Protein AF-T1GYT8-F1 (afdb_monomer_lite)

pLDDT: mean 81.11, std 12.57, range [43.56, 95.81]

Radius of gyration: 29.82 Å; chains: 1; bounding box: 68×30×93 Å

Foldseek 3Di:
DVVVVVVVVVVVVVVVLVVVLVVLQPDPVPPDDPDPVVLVVSLVVLVVSLVVLVVVLVVLVVVLVVLVVVLVVLVVVLVQLVVCVVPLAWRAQPVVVVVDDPPDDRVNRIGNDPVVSCCCNPVNRPVVNVVSVVVSVVSVVSSVVSVVSSVSSVVSSVVSVVVVVVVVVVVVVVVVVVVVVVVVVVD

Structure (mmCIF, N/CA/C/O backbone):
data_AF-T1GYT8-F1
#
_entry.id   AF-T1GYT8-F1
#
loop_
_atom_site.group_PDB
_atom_site.id
_atom_site.type_symbol
_atom_site.label_atom_id
_atom_site.label_alt_id
_atom_site.label_comp_id
_atom_site.label_asym_id
_atom_site.label_entity_id
_atom_site.label_seq_id
_atom_site.pdbx_PDB_ins_code
_atom_site.Cartn_x
_atom_site.Cartn_y
_atom_site.Cartn_z
_atom_site.occupancy
_atom_site.B_iso_or_equiv
_atom_site.auth_seq_id
_atom_site.auth_comp_id
_atom_site.auth_asym_id
_atom_site.auth_atom_id
_atom_site.pdbx_PDB_model_num
ATOM 1 N N . MET A 1 1 ? 5.306 -13.003 17.239 1.00 69.44 1 MET A N 1
ATOM 2 C CA . MET A 1 1 ? 6.272 -13.687 16.346 1.00 69.44 1 MET A CA 1
ATOM 3 C C . MET A 1 1 ? 5.922 -13.492 14.871 1.00 69.44 1 MET A C 1
ATOM 5 O O . MET A 1 1 ? 6.718 -12.889 14.169 1.00 69.44 1 MET A O 1
ATOM 9 N N . ILE A 1 2 ? 4.735 -13.911 14.406 1.00 79.62 2 ILE A N 1
ATOM 10 C CA . ILE A 1 2 ? 4.343 -13.827 12.980 1.00 79.62 2 ILE A CA 1
ATOM 11 C C . ILE A 1 2 ? 4.350 -12.382 12.449 1.00 79.62 2 ILE A C 1
ATOM 13 O O . ILE A 1 2 ? 5.015 -12.107 11.458 1.00 79.62 2 ILE A O 1
ATOM 17 N N . PHE A 1 3 ? 3.713 -11.438 13.150 1.00 74.81 3 PHE A N 1
ATOM 18 C CA . PHE A 1 3 ? 3.702 -10.021 12.751 1.00 74.81 3 PHE A CA 1
ATOM 19 C C . PHE A 1 3 ? 5.099 -9.395 12.661 1.00 74.81 3 PHE A C 1
ATOM 21 O O . PHE A 1 3 ? 5.388 -8.658 11.724 1.00 74.81 3 PHE A O 1
ATOM 28 N N . VAL A 1 4 ? 5.988 -9.734 13.598 1.00 81.81 4 VAL A N 1
ATOM 29 C CA . VAL A 1 4 ? 7.379 -9.254 13.599 1.00 81.81 4 VAL A CA 1
ATOM 30 C C . VAL A 1 4 ? 8.148 -9.830 12.408 1.00 81.81 4 VAL A C 1
ATOM 32 O O . VAL A 1 4 ? 8.888 -9.105 11.752 1.00 81.81 4 VAL A O 1
ATOM 35 N N . GLY A 1 5 ? 7.931 -11.108 12.080 1.00 84.50 5 GLY A N 1
ATOM 36 C CA . GLY A 1 5 ? 8.523 -11.738 10.899 1.00 84.50 5 GLY A CA 1
ATOM 37 C C . GLY A 1 5 ? 8.048 -11.104 9.589 1.00 84.50 5 GLY A C 1
ATOM 38 O O . GLY A 1 5 ? 8.857 -10.830 8.703 1.00 84.50 5 GLY A O 1
ATOM 39 N N . ILE A 1 6 ? 6.754 -10.797 9.480 1.00 82.31 6 ILE A N 1
ATOM 40 C CA . ILE A 1 6 ? 6.190 -10.105 8.312 1.00 82.31 6 ILE A CA 1
ATOM 41 C C . ILE A 1 6 ? 6.770 -8.688 8.203 1.00 82.31 6 ILE A C 1
ATOM 43 O O . ILE A 1 6 ? 7.238 -8.297 7.139 1.00 82.31 6 ILE A O 1
ATOM 47 N N . ALA A 1 7 ? 6.829 -7.933 9.301 1.00 77.81 7 ALA A N 1
ATOM 48 C CA . ALA A 1 7 ? 7.405 -6.589 9.293 1.00 77.81 7 ALA A CA 1
ATOM 49 C C . ALA A 1 7 ? 8.895 -6.594 8.897 1.00 77.81 7 ALA A C 1
ATOM 51 O O . ALA A 1 7 ? 9.317 -5.793 8.063 1.00 77.81 7 ALA A O 1
ATOM 52 N N . ALA A 1 8 ? 9.683 -7.529 9.436 1.00 82.75 8 ALA A N 1
ATOM 53 C CA . ALA A 1 8 ? 11.103 -7.660 9.115 1.00 82.75 8 ALA A CA 1
ATOM 54 C C . ALA A 1 8 ? 11.335 -8.034 7.642 1.00 82.75 8 ALA A C 1
ATOM 56 O O . ALA A 1 8 ? 12.197 -7.454 6.983 1.00 82.75 8 ALA A O 1
ATOM 57 N N . THR A 1 9 ? 10.544 -8.967 7.104 1.00 81.94 9 THR A N 1
ATOM 58 C CA . THR A 1 9 ? 10.635 -9.366 5.689 1.00 81.94 9 THR A CA 1
ATOM 59 C C . THR A 1 9 ? 10.206 -8.244 4.747 1.00 81.94 9 THR A C 1
ATOM 61 O O . THR A 1 9 ? 10.889 -7.999 3.755 1.00 81.94 9 THR A O 1
ATOM 64 N N . MET A 1 10 ? 9.145 -7.501 5.077 1.00 79.31 10 MET A N 1
ATOM 65 C CA . MET A 1 10 ? 8.723 -6.319 4.316 1.00 79.31 10 MET A CA 1
ATOM 66 C C . MET A 1 10 ? 9.789 -5.216 4.332 1.00 79.31 10 MET A C 1
ATOM 68 O O . MET A 1 10 ? 10.088 -4.640 3.286 1.00 79.31 10 MET A O 1
ATOM 72 N N . GLY A 1 11 ? 10.416 -4.963 5.485 1.00 78.69 11 GLY A N 1
ATOM 73 C CA . GLY A 1 11 ? 11.525 -4.014 5.600 1.00 78.69 11 GLY A CA 1
ATOM 74 C C . GLY A 1 11 ? 12.747 -4.428 4.775 1.00 78.69 11 GLY A C 1
ATOM 75 O O . GLY A 1 11 ? 13.312 -3.610 4.050 1.00 78.69 11 GLY A O 1
ATOM 76 N N . ALA A 1 12 ? 13.122 -5.710 4.815 1.00 81.44 12 ALA A N 1
ATOM 77 C CA . ALA A 1 12 ? 14.218 -6.242 4.009 1.00 81.44 12 ALA A CA 1
ATOM 78 C C . ALA A 1 12 ? 13.929 -6.137 2.502 1.00 81.44 12 ALA A C 1
ATOM 80 O O . ALA A 1 12 ? 14.797 -5.714 1.739 1.00 81.44 12 ALA A O 1
ATOM 81 N N . LEU A 1 13 ? 12.704 -6.456 2.072 1.00 78.94 13 LEU A N 1
ATOM 82 C CA . LEU A 1 13 ? 12.277 -6.297 0.680 1.00 78.94 13 LEU A CA 1
ATOM 83 C C . LEU A 1 13 ? 12.317 -4.831 0.239 1.00 78.94 13 LEU A C 1
ATOM 85 O O . LEU A 1 13 ? 12.825 -4.547 -0.842 1.00 78.94 13 LEU A O 1
ATOM 89 N N . ALA A 1 14 ? 11.861 -3.896 1.076 1.00 77.94 14 ALA A N 1
ATOM 90 C CA . ALA A 1 14 ? 11.931 -2.468 0.777 1.00 77.94 14 ALA A CA 1
ATOM 91 C C . ALA A 1 14 ? 13.382 -1.988 0.598 1.00 77.94 14 ALA A C 1
ATOM 93 O O . ALA A 1 14 ? 13.682 -1.301 -0.378 1.00 77.94 14 ALA A O 1
ATOM 94 N N . LEU A 1 15 ? 14.299 -2.398 1.484 1.00 78.75 15 LEU A N 1
ATOM 95 C CA . LEU A 1 15 ? 15.725 -2.066 1.374 1.00 78.75 15 LEU A CA 1
ATOM 96 C C . LEU A 1 15 ? 16.373 -2.677 0.128 1.00 78.75 15 LEU A C 1
ATOM 98 O O . LEU A 1 15 ? 17.160 -2.008 -0.536 1.00 78.75 15 LEU A O 1
ATOM 102 N N . LEU A 1 16 ? 16.027 -3.920 -0.216 1.00 78.19 16 LEU A N 1
ATOM 103 C CA . LEU A 1 16 ? 16.514 -4.577 -1.430 1.00 78.19 16 LEU A CA 1
ATOM 104 C C . LEU A 1 16 ? 16.027 -3.855 -2.688 1.00 78.19 16 LEU A C 1
ATOM 106 O O . LEU A 1 16 ? 16.831 -3.555 -3.567 1.00 78.19 16 LEU A O 1
ATOM 110 N N . ILE A 1 17 ? 14.736 -3.525 -2.763 1.00 74.62 17 ILE A N 1
ATOM 111 C CA . ILE A 1 17 ? 14.151 -2.787 -3.891 1.00 74.62 17 ILE A CA 1
ATOM 112 C C . ILE A 1 17 ? 14.816 -1.409 -4.029 1.00 74.62 17 ILE A C 1
ATOM 114 O O . ILE A 1 17 ? 15.192 -1.000 -5.129 1.00 74.62 17 ILE A O 1
ATOM 118 N N . LEU A 1 18 ? 15.034 -0.719 -2.910 1.00 71.81 18 LEU A N 1
ATOM 119 C CA . LEU A 1 18 ? 15.682 0.589 -2.867 1.00 71.81 18 LEU A CA 1
ATOM 120 C C . LEU A 1 18 ? 17.158 0.516 -3.294 1.00 71.81 18 LEU A C 1
ATOM 122 O O . LEU A 1 18 ? 17.598 1.310 -4.126 1.00 71.81 18 LEU A O 1
ATOM 126 N N . PHE A 1 19 ? 17.905 -0.482 -2.815 1.00 75.00 19 PHE A N 1
ATOM 127 C CA . PHE A 1 19 ? 19.290 -0.732 -3.223 1.00 75.00 19 PHE A CA 1
ATOM 128 C C . PHE A 1 19 ? 19.397 -1.024 -4.723 1.00 75.00 19 PHE A C 1
ATOM 130 O O . PHE A 1 19 ? 20.214 -0.431 -5.428 1.00 75.00 19 PHE A O 1
ATOM 137 N N . VAL A 1 20 ? 18.523 -1.886 -5.240 1.00 71.25 20 VAL A N 1
ATOM 138 C CA . VAL A 1 20 ? 18.480 -2.216 -6.667 1.00 71.25 20 VAL A CA 1
ATOM 139 C C . VAL A 1 20 ? 18.040 -1.007 -7.507 1.00 71.25 20 VAL A C 1
ATOM 141 O O . VAL A 1 20 ? 18.559 -0.802 -8.603 1.00 71.25 20 VAL A O 1
ATOM 144 N N . GLY A 1 21 ? 17.167 -0.149 -6.973 1.00 67.94 21 GLY A N 1
ATOM 145 C CA . GLY A 1 21 ? 16.803 1.143 -7.558 1.00 67.94 21 GLY A CA 1
ATOM 146 C C . GLY A 1 21 ? 17.988 2.080 -7.774 1.00 67.94 21 GLY A C 1
ATOM 147 O O . GLY A 1 21 ? 18.161 2.634 -8.863 1.00 67.94 21 GLY A O 1
ATOM 148 N N . PHE A 1 22 ? 18.843 2.219 -6.759 1.00 67.81 22 PHE A N 1
ATOM 149 C CA . PHE A 1 22 ? 20.073 3.002 -6.874 1.00 67.81 22 PHE A CA 1
ATOM 150 C C . PHE A 1 22 ? 21.024 2.422 -7.921 1.00 67.81 22 PHE A C 1
ATOM 152 O O . PHE A 1 22 ? 21.556 3.165 -8.746 1.00 67.81 22 PHE A O 1
ATOM 159 N N . LEU A 1 23 ? 21.188 1.096 -7.944 1.00 64.75 23 LEU A N 1
ATOM 160 C CA . LEU A 1 23 ? 22.036 0.423 -8.931 1.00 64.75 23 LEU A CA 1
ATOM 161 C C . LEU A 1 23 ? 21.509 0.564 -10.369 1.00 64.75 23 LEU A C 1
ATOM 163 O O . LEU A 1 23 ? 22.304 0.620 -11.309 1.00 64.75 23 LEU A O 1
ATOM 167 N N . ALA A 1 24 ? 20.189 0.655 -10.551 1.00 61.34 24 ALA A N 1
ATOM 168 C CA . ALA A 1 24 ? 19.561 0.839 -11.857 1.00 61.34 24 ALA A CA 1
ATOM 169 C C . ALA A 1 24 ? 19.759 2.254 -12.445 1.00 61.34 24 ALA A C 1
ATOM 171 O O . ALA A 1 24 ? 19.735 2.400 -13.665 1.00 61.34 24 ALA A O 1
ATOM 172 N N . THR A 1 25 ? 20.021 3.280 -11.621 1.00 61.59 25 THR A N 1
ATOM 173 C CA . THR A 1 25 ? 20.020 4.709 -12.023 1.00 61.59 25 THR A CA 1
ATOM 174 C C . THR A 1 25 ? 21.394 5.227 -12.513 1.00 61.59 25 THR A C 1
ATOM 176 O O . THR A 1 25 ? 21.737 6.397 -12.406 1.00 61.59 25 THR A O 1
ATOM 179 N N . GLY A 1 26 ? 22.210 4.366 -13.127 1.00 53.06 26 GLY A N 1
ATOM 180 C CA . GLY A 1 26 ? 23.149 4.823 -14.168 1.00 53.06 26 GLY A CA 1
ATOM 181 C C . GLY A 1 26 ? 24.597 5.181 -13.789 1.00 53.06 26 GLY A C 1
ATOM 182 O O . GLY A 1 26 ? 25.401 5.344 -14.699 1.00 53.06 26 GLY A O 1
ATOM 183 N N . SER A 1 27 ? 25.007 5.218 -12.516 1.00 46.88 27 SER A N 1
ATOM 184 C CA . SER A 1 27 ? 26.406 5.571 -12.159 1.00 46.88 27 SER A CA 1
ATOM 185 C C . SER A 1 27 ? 27.354 4.362 -11.993 1.00 46.88 27 SER A C 1
ATOM 187 O O . SER A 1 27 ? 28.543 4.443 -12.302 1.00 46.88 27 SER A O 1
ATOM 189 N N . THR A 1 28 ? 26.854 3.186 -11.593 1.00 46.81 28 THR A N 1
ATOM 190 C CA . THR A 1 28 ? 27.713 2.013 -11.291 1.00 46.81 28 THR A CA 1
ATOM 191 C C . THR A 1 28 ? 27.900 1.049 -12.472 1.00 46.81 28 THR A C 1
ATOM 193 O O . THR A 1 28 ? 28.696 0.112 -12.401 1.00 46.81 28 THR A O 1
ATOM 196 N N . ARG A 1 29 ? 27.221 1.286 -13.603 1.00 47.31 29 ARG A N 1
ATOM 197 C CA . ARG A 1 29 ? 27.352 0.468 -14.825 1.00 47.31 29 ARG A CA 1
ATOM 198 C C . ARG A 1 29 ? 28.748 0.532 -15.455 1.00 47.31 29 ARG A C 1
ATOM 200 O O . ARG A 1 29 ? 29.128 -0.415 -16.135 1.00 47.31 29 ARG A O 1
ATOM 207 N N . TYR A 1 30 ? 29.515 1.599 -15.219 1.00 48.44 30 TYR A N 1
ATOM 208 C CA . TYR A 1 30 ? 30.773 1.828 -15.937 1.00 48.44 30 TYR A CA 1
ATOM 209 C C . TYR A 1 30 ? 31.974 1.042 -15.382 1.00 48.44 30 TYR A C 1
ATOM 211 O O . TYR A 1 30 ? 32.936 0.808 -16.106 1.00 48.44 30 TYR A O 1
ATOM 219 N N . LYS A 1 31 ? 31.946 0.615 -14.108 1.00 44.47 31 LYS A N 1
ATOM 220 C CA . LYS A 1 31 ? 33.139 0.047 -13.444 1.00 44.47 31 LYS A CA 1
ATOM 221 C C . LYS A 1 31 ? 33.161 -1.473 -13.252 1.00 44.47 31 LYS A C 1
ATOM 223 O O . LYS A 1 31 ? 34.251 -1.998 -13.069 1.00 44.47 31 LYS A O 1
ATOM 228 N N . VAL A 1 32 ? 32.028 -2.188 -13.279 1.00 48.25 32 VAL A N 1
ATOM 229 C CA . VAL A 1 32 ? 31.992 -3.578 -12.753 1.00 48.25 32 VAL A CA 1
ATOM 230 C C . VAL A 1 32 ? 31.729 -4.679 -13.791 1.00 48.25 32 VAL A C 1
ATOM 232 O O . VAL A 1 32 ? 32.130 -5.810 -13.553 1.00 48.25 32 VAL A O 1
ATOM 235 N N . TYR A 1 33 ? 31.142 -4.414 -14.963 1.00 44.72 33 TYR A N 1
ATOM 236 C CA . TYR A 1 33 ? 30.797 -5.499 -15.900 1.00 44.72 33 TYR A CA 1
ATOM 237 C C . TYR A 1 33 ? 31.264 -5.232 -17.333 1.00 44.72 33 TYR A C 1
ATOM 239 O O . TYR A 1 33 ? 30.538 -4.687 -18.161 1.00 44.72 33 TYR A O 1
ATOM 247 N N . ARG A 1 34 ? 32.491 -5.673 -17.627 1.00 46.28 34 ARG A N 1
ATOM 248 C CA . ARG A 1 34 ? 33.143 -5.587 -18.945 1.00 46.28 34 ARG A CA 1
ATOM 249 C C . ARG A 1 34 ? 32.721 -6.700 -19.921 1.00 46.28 34 ARG A C 1
ATOM 251 O O . ARG A 1 34 ? 33.306 -6.814 -20.991 1.00 46.28 34 ARG A O 1
ATOM 258 N N . GLU A 1 35 ? 31.716 -7.512 -19.583 1.00 46.22 35 GLU A N 1
ATOM 259 C CA . GLU A 1 35 ? 31.273 -8.639 -20.412 1.00 46.22 35 GLU A CA 1
ATOM 260 C C . GLU A 1 35 ? 29.879 -8.433 -21.021 1.00 46.22 35 GLU A C 1
ATOM 262 O O . GLU A 1 35 ? 28.917 -8.032 -20.360 1.00 46.22 35 GLU A O 1
ATOM 267 N N . TRP A 1 36 ? 29.776 -8.764 -22.309 1.00 44.28 36 TRP A N 1
ATOM 268 C CA . TRP A 1 36 ? 28.618 -8.638 -23.205 1.00 44.28 36 TRP A CA 1
ATOM 269 C C . TRP A 1 36 ? 27.297 -9.183 -22.619 1.00 44.28 36 TRP A C 1
ATOM 271 O O . TRP A 1 36 ? 26.232 -8.612 -22.852 1.00 44.28 36 TRP A O 1
ATOM 281 N N . ARG A 1 37 ? 27.373 -10.202 -21.750 1.00 43.56 37 ARG A N 1
ATOM 282 C CA . ARG A 1 37 ? 26.242 -10.833 -21.039 1.00 43.56 37 ARG A CA 1
ATOM 283 C C . ARG A 1 37 ? 25.530 -9.905 -20.038 1.00 43.56 37 ARG A C 1
ATOM 285 O O . ARG A 1 37 ? 24.369 -10.126 -19.703 1.00 43.56 37 ARG A O 1
ATOM 292 N N . SER A 1 38 ? 26.186 -8.834 -19.589 1.00 48.56 38 SER A N 1
ATOM 293 C CA . SER A 1 38 ? 25.643 -7.892 -18.599 1.00 48.56 38 SER A CA 1
ATOM 294 C C . SER A 1 38 ? 24.720 -6.820 -19.193 1.00 48.56 38 SER A C 1
ATOM 296 O O . SER A 1 38 ? 23.840 -6.306 -18.496 1.00 48.56 38 SER A O 1
ATOM 298 N N . ARG A 1 39 ? 24.860 -6.480 -20.484 1.00 51.94 39 ARG A N 1
ATOM 299 C CA . ARG A 1 39 ? 23.986 -5.489 -21.145 1.00 51.94 39 ARG A CA 1
ATOM 300 C C . ARG A 1 39 ? 22.539 -5.993 -21.211 1.00 51.94 39 ARG A C 1
ATOM 302 O O . ARG A 1 39 ? 21.656 -5.340 -20.657 1.00 51.94 39 ARG A O 1
ATOM 309 N N . VAL A 1 40 ? 22.353 -7.233 -21.673 1.00 51.38 40 VAL A N 1
ATOM 310 C CA . VAL A 1 40 ? 21.059 -7.946 -21.712 1.00 51.38 40 VAL A CA 1
ATOM 311 C C . VAL A 1 40 ? 20.453 -8.136 -20.310 1.00 51.38 40 VAL A C 1
ATOM 313 O O . VAL A 1 40 ? 19.245 -7.979 -20.120 1.00 51.38 40 VAL A O 1
ATOM 316 N N . GLY A 1 41 ? 21.291 -8.385 -19.295 1.00 58.97 41 GLY A N 1
ATOM 317 C CA . GLY A 1 41 ? 20.850 -8.560 -17.907 1.00 58.97 41 GLY A CA 1
ATOM 318 C C . GLY A 1 41 ? 20.141 -7.336 -17.319 1.00 58.97 41 GLY A C 1
ATOM 319 O O . GLY A 1 41 ? 19.206 -7.495 -16.542 1.00 58.97 41 GLY A O 1
ATOM 320 N N . GLY A 1 42 ? 20.507 -6.115 -17.720 1.00 65.81 42 GLY A N 1
ATOM 321 C CA . GLY A 1 42 ? 19.885 -4.899 -17.178 1.00 65.81 42 GLY A CA 1
ATOM 322 C C . GLY A 1 42 ? 18.441 -4.681 -17.611 1.00 65.81 42 GLY A C 1
ATOM 323 O O . GLY A 1 42 ? 17.633 -4.253 -16.792 1.00 65.81 42 GLY A O 1
ATOM 324 N N . ARG A 1 43 ? 18.091 -5.003 -18.864 1.00 69.25 43 ARG A N 1
ATOM 325 C CA . ARG A 1 43 ? 16.710 -4.870 -19.365 1.00 69.25 43 ARG A CA 1
ATOM 326 C C . ARG A 1 43 ? 15.798 -5.909 -18.748 1.00 69.25 43 ARG A C 1
ATOM 328 O O . ARG A 1 43 ? 14.719 -5.554 -18.288 1.00 69.25 43 ARG A O 1
ATOM 335 N N . ILE A 1 44 ? 16.258 -7.159 -18.690 1.00 75.00 44 ILE A N 1
ATOM 336 C CA . ILE A 1 44 ? 15.511 -8.249 -18.056 1.00 75.00 44 ILE A CA 1
ATOM 337 C C . ILE A 1 44 ? 15.328 -7.942 -16.569 1.00 75.00 44 ILE A C 1
ATOM 339 O O . ILE A 1 44 ? 14.215 -8.022 -16.067 1.00 75.00 44 ILE A O 1
ATOM 343 N N . THR A 1 45 ? 16.380 -7.487 -15.884 1.00 75.56 45 THR A N 1
ATOM 344 C CA . THR A 1 45 ? 16.295 -7.118 -14.464 1.00 75.56 45 THR A CA 1
ATOM 345 C C . THR A 1 45 ? 15.343 -5.942 -14.245 1.00 75.56 45 THR A C 1
ATOM 347 O O . THR A 1 45 ? 14.463 -6.028 -13.397 1.00 75.56 45 THR A O 1
ATOM 350 N N . CYS A 1 46 ? 15.445 -4.870 -15.037 1.00 77.19 46 CYS A N 1
ATOM 351 C CA . CYS A 1 46 ? 14.557 -3.709 -14.925 1.00 77.19 46 CYS A CA 1
ATOM 352 C C . CYS A 1 46 ? 13.092 -4.063 -15.246 1.00 77.19 46 CYS A C 1
ATOM 354 O O . CYS A 1 46 ? 12.186 -3.650 -14.528 1.00 77.19 46 CYS A O 1
ATOM 356 N N . ALA A 1 47 ? 12.848 -4.891 -16.268 1.00 80.25 47 ALA A N 1
ATOM 357 C CA . ALA A 1 47 ? 11.512 -5.378 -16.612 1.00 80.25 47 ALA A CA 1
ATOM 358 C C . ALA A 1 47 ? 10.912 -6.269 -15.512 1.00 80.25 47 ALA A C 1
ATOM 360 O O . ALA A 1 47 ? 9.752 -6.090 -15.142 1.00 80.25 47 ALA A O 1
ATOM 361 N N . VAL A 1 48 ? 11.704 -7.185 -14.946 1.00 81.69 48 VAL A N 1
ATOM 362 C CA . VAL A 1 48 ? 11.281 -8.043 -13.829 1.00 81.69 48 VAL A CA 1
ATOM 363 C C . VAL A 1 48 ? 10.971 -7.206 -12.588 1.00 81.69 48 VAL A C 1
ATOM 365 O O . VAL A 1 48 ? 9.944 -7.428 -11.955 1.00 81.69 48 VAL A O 1
ATOM 368 N N . LEU A 1 49 ? 11.796 -6.206 -12.266 1.00 81.62 49 LEU A N 1
ATOM 369 C CA . LEU A 1 49 ? 11.552 -5.297 -11.142 1.00 81.62 49 LEU A CA 1
ATOM 370 C C . LEU A 1 49 ? 10.316 -4.427 -11.347 1.00 81.62 49 LEU A C 1
ATOM 372 O O . LEU A 1 49 ? 9.564 -4.229 -10.396 1.00 81.62 49 LEU A O 1
ATOM 376 N N . MET A 1 50 ? 10.074 -3.930 -12.563 1.00 85.00 50 MET A N 1
ATOM 377 C CA . MET A 1 50 ? 8.835 -3.215 -12.874 1.00 85.00 50 MET A CA 1
ATOM 378 C C . MET A 1 50 ? 7.617 -4.115 -12.679 1.00 85.00 50 MET A C 1
ATOM 380 O O . MET A 1 50 ? 6.677 -3.709 -12.003 1.00 85.00 50 MET A O 1
ATOM 384 N N . CYS A 1 51 ? 7.654 -5.348 -13.194 1.00 86.00 51 CYS A N 1
ATOM 385 C CA . CYS A 1 51 ? 6.573 -6.319 -13.009 1.00 86.00 51 CYS A CA 1
ATOM 386 C C . CYS A 1 51 ? 6.336 -6.625 -11.520 1.00 86.00 51 CYS A C 1
ATOM 388 O O . CYS A 1 51 ? 5.214 -6.509 -11.032 1.00 86.00 51 CYS A O 1
ATOM 390 N N . LEU A 1 52 ? 7.400 -6.925 -10.770 1.00 85.25 52 LEU A N 1
ATOM 391 C CA . LEU A 1 52 ? 7.323 -7.217 -9.338 1.00 85.25 52 LEU A CA 1
ATOM 392 C C . LEU A 1 52 ? 6.770 -6.031 -8.537 1.00 85.25 52 LEU A C 1
ATOM 394 O O . LEU A 1 52 ? 5.895 -6.210 -7.694 1.00 85.25 52 LEU A O 1
ATOM 398 N N . THR A 1 53 ? 7.251 -4.818 -8.814 1.00 87.12 53 THR A N 1
ATOM 399 C CA . THR A 1 53 ? 6.787 -3.596 -8.140 1.00 87.12 53 THR A CA 1
ATOM 400 C C . THR A 1 53 ? 5.321 -3.317 -8.458 1.00 87.12 53 THR A C 1
ATOM 402 O O . THR A 1 53 ? 4.571 -2.912 -7.575 1.00 87.12 53 THR A O 1
ATOM 405 N N . TYR A 1 54 ? 4.890 -3.565 -9.696 1.00 88.31 54 TYR A N 1
ATOM 406 C CA . TYR A 1 54 ? 3.499 -3.400 -10.105 1.00 88.31 54 TYR A CA 1
ATOM 407 C C . TYR A 1 54 ? 2.570 -4.384 -9.381 1.00 88.31 54 TYR A C 1
ATOM 409 O O . TYR A 1 54 ? 1.544 -3.977 -8.839 1.00 88.31 54 TYR A O 1
ATOM 417 N N . LEU A 1 55 ? 2.961 -5.661 -9.284 1.00 88.56 55 LEU A N 1
ATOM 418 C CA . LEU A 1 55 ? 2.223 -6.664 -8.508 1.00 88.56 55 LEU A CA 1
ATOM 419 C C . LEU A 1 55 ? 2.154 -6.292 -7.024 1.00 88.56 55 LEU A C 1
ATOM 421 O O . LEU A 1 55 ? 1.090 -6.376 -6.413 1.00 88.56 55 LEU A O 1
ATOM 425 N N . LEU A 1 56 ? 3.270 -5.835 -6.452 1.00 87.19 56 LEU A N 1
ATOM 426 C CA . LEU A 1 56 ? 3.317 -5.382 -5.066 1.00 87.19 56 LEU A CA 1
ATOM 427 C C . LEU A 1 56 ? 2.396 -4.174 -4.848 1.00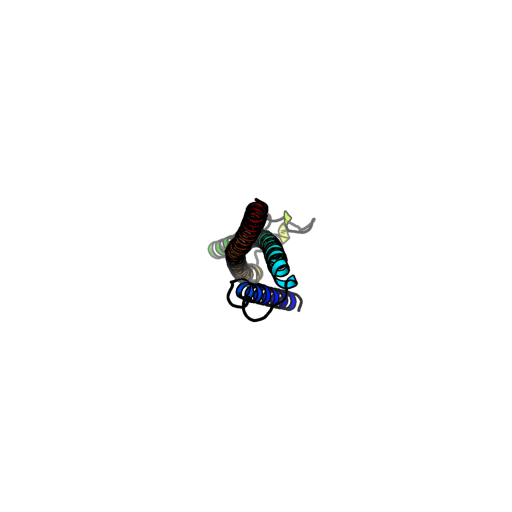 87.19 56 LEU A C 1
ATOM 429 O O . LEU A 1 56 ? 1.648 -4.146 -3.875 1.00 87.19 56 LEU A O 1
ATOM 433 N N . ASN A 1 57 ? 2.393 -3.207 -5.767 1.00 90.44 57 ASN A N 1
ATOM 434 C CA . ASN A 1 57 ? 1.501 -2.051 -5.713 1.00 90.44 57 ASN A CA 1
ATOM 435 C C . ASN A 1 57 ? 0.024 -2.472 -5.739 1.00 90.44 57 ASN A C 1
ATOM 437 O O . ASN A 1 57 ? -0.748 -2.011 -4.902 1.00 90.44 57 ASN A O 1
ATOM 441 N N . PHE A 1 58 ? -0.346 -3.407 -6.619 1.00 91.88 58 PHE A N 1
ATOM 442 C CA . PHE A 1 58 ? -1.702 -3.953 -6.674 1.00 91.88 58 PHE A CA 1
ATOM 443 C C . PHE A 1 58 ? -2.114 -4.624 -5.353 1.00 91.88 58 PHE A C 1
ATOM 445 O O . PHE A 1 58 ? -3.202 -4.364 -4.842 1.00 91.88 58 PHE A O 1
ATOM 452 N N . ILE A 1 59 ? -1.226 -5.422 -4.750 1.00 90.69 59 ILE A N 1
ATOM 453 C CA . ILE A 1 59 ? -1.464 -6.043 -3.437 1.00 90.69 59 ILE A CA 1
ATOM 454 C C . ILE A 1 59 ? -1.699 -4.975 -2.360 1.00 90.69 59 ILE A C 1
ATOM 456 O O . ILE A 1 59 ? -2.654 -5.078 -1.593 1.00 90.69 59 ILE A O 1
ATOM 460 N N . TRP A 1 60 ? -0.874 -3.926 -2.313 1.00 92.44 60 TRP A N 1
ATOM 461 C CA . TRP A 1 60 ? -1.037 -2.846 -1.334 1.00 92.44 60 TRP A CA 1
ATOM 462 C C . TRP A 1 60 ? -2.320 -2.038 -1.536 1.00 92.44 60 TRP A C 1
ATOM 464 O O . TRP A 1 60 ? -2.917 -1.612 -0.551 1.00 92.44 60 TRP A O 1
ATOM 474 N N . ILE A 1 61 ? -2.790 -1.868 -2.774 1.00 94.31 61 ILE A N 1
ATOM 475 C CA . ILE A 1 61 ? -4.094 -1.246 -3.050 1.00 94.31 61 ILE A CA 1
ATOM 476 C C . ILE A 1 61 ? -5.236 -2.095 -2.472 1.00 94.31 61 ILE A C 1
ATOM 478 O O . ILE A 1 61 ? -6.151 -1.547 -1.857 1.00 94.31 61 ILE A O 1
ATOM 482 N N . LEU A 1 62 ? -5.176 -3.425 -2.611 1.00 94.00 62 LEU A N 1
ATOM 483 C CA . LEU A 1 62 ? -6.169 -4.320 -2.005 1.00 94.00 62 LEU A CA 1
ATOM 484 C C . LEU A 1 62 ? -6.142 -4.246 -0.473 1.00 94.00 62 LEU A C 1
ATOM 486 O O . LEU A 1 62 ? -7.199 -4.153 0.153 1.00 94.00 62 LEU A O 1
ATOM 490 N N . ILE A 1 63 ? -4.945 -4.230 0.126 1.00 92.38 63 ILE A N 1
ATOM 491 C CA . ILE A 1 63 ? -4.770 -4.057 1.576 1.00 92.38 63 ILE A CA 1
ATOM 492 C C . ILE A 1 63 ? -5.355 -2.716 2.026 1.00 92.38 63 ILE A C 1
ATOM 494 O O . ILE A 1 63 ? -6.108 -2.685 2.994 1.00 92.38 63 ILE A O 1
ATOM 498 N N . LEU A 1 64 ? -5.071 -1.624 1.311 1.00 94.75 64 LEU A N 1
ATOM 499 C CA . LEU A 1 64 ? -5.626 -0.306 1.613 1.00 94.75 64 LEU A CA 1
ATOM 500 C C . LEU A 1 64 ? -7.156 -0.321 1.563 1.00 94.75 64 LEU A C 1
ATOM 502 O O . LEU A 1 64 ? -7.793 0.206 2.467 1.00 94.75 64 LEU A O 1
ATOM 506 N N . CYS A 1 65 ? -7.752 -0.934 0.538 1.00 95.81 65 CYS A N 1
ATOM 507 C CA . CYS A 1 65 ? -9.205 -1.034 0.419 1.00 95.81 65 CYS A CA 1
ATOM 508 C C . CYS A 1 65 ? -9.815 -1.750 1.634 1.00 95.81 65 CYS A C 1
ATOM 510 O O . CYS A 1 65 ? -10.761 -1.243 2.237 1.00 95.81 65 CYS A O 1
ATOM 512 N N . PHE A 1 66 ? -9.225 -2.874 2.044 1.00 94.62 66 PHE A N 1
ATOM 513 C CA . PHE A 1 66 ? -9.649 -3.600 3.238 1.00 94.62 66 PHE A CA 1
ATOM 514 C C . PHE A 1 66 ? -9.470 -2.773 4.522 1.00 94.62 66 PHE A C 1
ATOM 516 O O . PHE A 1 66 ? -10.392 -2.692 5.334 1.00 94.62 66 PHE A O 1
ATOM 523 N N . LEU A 1 67 ? -8.319 -2.114 4.691 1.00 94.25 67 LEU A N 1
ATOM 524 C CA . LEU A 1 67 ? -8.050 -1.248 5.840 1.00 94.25 67 LEU A CA 1
ATOM 525 C C . LEU A 1 67 ? -9.044 -0.088 5.918 1.00 94.25 67 LEU A C 1
ATOM 527 O O . LEU A 1 67 ? -9.567 0.166 6.995 1.00 94.25 67 LEU A O 1
ATOM 531 N N . CYS A 1 68 ? -9.385 0.550 4.796 1.00 95.38 68 CYS A N 1
ATOM 532 C CA . CYS A 1 68 ? -10.395 1.606 4.753 1.00 95.38 68 CYS A CA 1
ATOM 533 C C . CYS A 1 68 ? -11.763 1.122 5.257 1.00 95.38 68 CYS A C 1
ATOM 535 O O . CYS A 1 68 ? -12.417 1.840 6.012 1.00 95.38 68 CYS A O 1
ATOM 537 N N . VAL A 1 69 ? -12.190 -0.090 4.878 1.00 94.56 69 VAL A N 1
ATOM 538 C CA . VAL A 1 69 ? -13.449 -0.680 5.367 1.00 94.56 69 VAL A CA 1
ATOM 539 C C . VAL A 1 69 ? -13.387 -0.913 6.877 1.00 94.56 69 VAL A C 1
ATOM 541 O O . VAL A 1 69 ? -14.315 -0.542 7.592 1.00 94.56 69 VAL A O 1
ATOM 544 N N . ILE A 1 70 ? -12.286 -1.478 7.379 1.00 92.69 70 ILE A N 1
ATOM 545 C CA . ILE A 1 70 ? -12.095 -1.723 8.815 1.00 92.69 70 ILE A CA 1
ATOM 546 C C . ILE A 1 70 ? -12.078 -0.399 9.591 1.00 92.69 70 ILE A C 1
ATOM 548 O O . ILE A 1 70 ? -12.805 -0.258 10.572 1.00 92.69 70 ILE A O 1
ATOM 552 N N . THR A 1 71 ? -11.297 0.591 9.144 1.00 93.25 71 THR A N 1
ATOM 553 C CA . THR A 1 71 ? -11.243 1.925 9.758 1.00 93.25 71 THR A CA 1
ATOM 554 C C . THR A 1 71 ? -12.632 2.552 9.800 1.00 93.25 71 THR A C 1
ATOM 556 O O . THR A 1 71 ? -13.037 3.039 10.848 1.00 93.25 71 THR A O 1
ATOM 559 N N . PHE A 1 72 ? -13.402 2.469 8.711 1.00 93.06 72 PHE A N 1
ATOM 560 C CA . PHE A 1 72 ? -14.772 2.979 8.676 1.00 93.06 72 PHE A CA 1
ATOM 561 C C . PHE A 1 72 ? -15.669 2.326 9.738 1.00 93.06 72 PHE A C 1
ATOM 563 O O . PHE A 1 72 ? -16.379 3.034 10.450 1.00 93.06 72 PHE A O 1
ATOM 570 N N . VAL A 1 73 ? -15.612 0.998 9.892 1.00 91.25 73 VAL A N 1
ATOM 571 C CA . VAL A 1 73 ? -16.382 0.272 10.918 1.00 91.25 73 VAL A CA 1
ATOM 572 C C . VAL A 1 73 ? -16.000 0.730 12.330 1.00 91.25 73 VAL A C 1
ATOM 574 O O . VAL A 1 73 ? -16.882 1.023 13.137 1.00 91.25 73 VAL A O 1
ATOM 577 N N . TYR A 1 74 ? -14.705 0.865 12.627 1.00 91.25 74 TYR A N 1
ATOM 578 C CA . TYR A 1 74 ? -14.251 1.348 13.936 1.00 91.25 74 TYR A CA 1
ATOM 579 C C . TYR A 1 74 ? -14.634 2.808 14.198 1.00 91.25 74 TYR A C 1
ATOM 581 O O . TYR A 1 74 ? -15.061 3.124 15.305 1.00 91.25 74 TYR A O 1
ATOM 589 N N . THR A 1 75 ? -14.595 3.676 13.186 1.00 91.69 75 THR A N 1
ATOM 590 C CA . THR A 1 75 ? -15.082 5.059 13.304 1.00 91.69 75 THR A CA 1
ATOM 591 C C . THR A 1 75 ? -16.596 5.114 13.543 1.00 91.69 75 THR A C 1
ATOM 593 O O . THR A 1 75 ? -17.081 5.984 14.270 1.00 91.69 75 THR A O 1
ATOM 596 N N . MET A 1 76 ? -17.380 4.177 12.994 1.00 90.69 76 MET A N 1
ATOM 597 C CA . MET A 1 76 ? -18.801 4.056 13.351 1.00 90.69 76 MET A CA 1
ATOM 598 C C . MET A 1 76 ? -18.975 3.682 14.827 1.00 90.69 76 MET A C 1
ATOM 600 O O . MET A 1 76 ? -19.757 4.330 15.526 1.00 90.69 76 MET A O 1
ATOM 604 N N . PHE A 1 77 ? -18.217 2.703 15.331 1.00 89.50 77 PHE A N 1
ATOM 605 C CA . PHE A 1 77 ? -18.256 2.336 16.750 1.00 89.50 77 PHE A CA 1
ATOM 606 C C . PHE A 1 77 ? -17.812 3.479 17.666 1.00 89.50 77 PHE A C 1
ATOM 608 O O . PHE A 1 77 ? -18.438 3.705 18.701 1.00 89.50 77 PHE A O 1
ATOM 615 N N . TRP A 1 78 ? -16.799 4.249 17.269 1.00 90.38 78 TRP A N 1
ATOM 616 C CA . TRP A 1 78 ? -16.346 5.427 18.007 1.00 90.38 78 TRP A CA 1
ATOM 617 C C . TRP A 1 78 ? -17.460 6.468 18.155 1.00 90.38 78 TRP A C 1
ATOM 619 O O . TRP A 1 78 ? -17.751 6.934 19.258 1.00 90.38 78 TRP A O 1
ATOM 629 N N . ASN A 1 79 ? -18.163 6.770 17.059 1.00 89.00 79 ASN A N 1
ATOM 630 C CA . ASN A 1 79 ? -19.297 7.695 17.078 1.00 89.00 79 ASN A CA 1
ATOM 631 C C . ASN A 1 79 ? -20.451 7.198 17.964 1.00 89.00 79 ASN A C 1
ATOM 633 O O . ASN A 1 79 ? -21.100 7.999 18.640 1.00 89.00 79 ASN A O 1
ATOM 637 N N . MET A 1 80 ? -20.697 5.885 18.004 1.00 87.00 80 MET A N 1
ATOM 638 C CA . MET A 1 80 ? -21.681 5.302 18.922 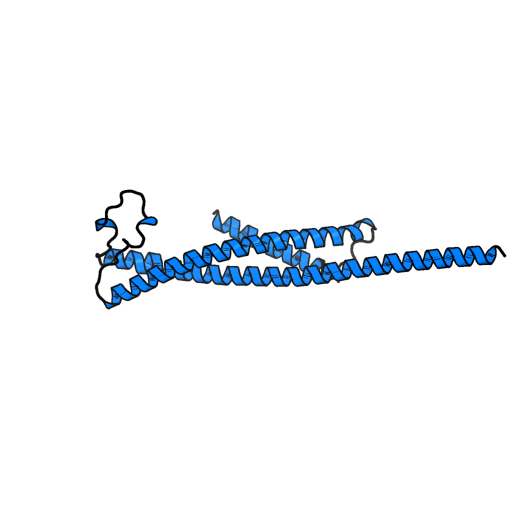1.00 87.00 80 MET A CA 1
ATOM 639 C C . MET A 1 80 ? -21.264 5.470 20.386 1.00 87.00 80 MET A C 1
ATOM 641 O O . MET A 1 80 ? -22.079 5.895 21.205 1.00 87.00 80 MET A O 1
ATOM 645 N N . CYS A 1 81 ? -19.996 5.203 20.702 1.00 88.00 81 CYS A N 1
ATOM 646 C CA . CYS A 1 81 ? -19.429 5.397 22.035 1.00 88.00 81 CYS A CA 1
ATOM 647 C C . CYS A 1 81 ? -19.542 6.855 22.509 1.00 88.00 81 CYS A C 1
ATOM 649 O O . CYS A 1 81 ? -20.009 7.107 23.621 1.00 88.00 81 CYS A O 1
ATOM 651 N N . ALA A 1 82 ? -19.219 7.820 21.641 1.00 86.88 82 ALA A N 1
ATOM 652 C CA . ALA A 1 82 ? -19.350 9.246 21.943 1.00 86.88 82 ALA A CA 1
ATOM 653 C C . ALA A 1 82 ? -20.813 9.676 22.189 1.00 86.88 82 ALA A C 1
ATOM 655 O O . ALA A 1 82 ? -21.092 10.544 23.019 1.00 86.88 82 ALA A O 1
ATOM 656 N N . SER A 1 83 ? -21.769 9.061 21.485 1.00 85.62 83 SER A N 1
ATOM 657 C CA . SER A 1 83 ? -23.200 9.345 21.657 1.00 85.62 83 SER A CA 1
ATOM 658 C C . SER A 1 83 ? -23.748 8.813 22.989 1.00 85.62 83 SER A C 1
ATOM 660 O O . SER A 1 83 ? -24.545 9.481 23.660 1.00 85.62 83 SER A O 1
ATOM 662 N N . VAL A 1 84 ? -23.283 7.636 23.413 1.00 84.56 84 VAL A N 1
ATOM 663 C CA . VAL A 1 84 ? -23.668 6.992 24.678 1.00 84.56 84 VAL A CA 1
ATOM 664 C C . VAL A 1 84 ? -23.156 7.762 25.891 1.00 84.56 84 VAL A C 1
ATOM 666 O O . VAL A 1 84 ? -23.930 8.019 26.816 1.00 84.56 84 VAL A O 1
ATOM 669 N N . GLU A 1 85 ? -21.904 8.223 25.859 1.00 78.25 85 GLU A N 1
ATOM 670 C CA . GLU A 1 85 ? -21.320 9.041 26.932 1.00 78.25 85 GLU A CA 1
ATOM 671 C C . GLU A 1 85 ? -22.126 10.328 27.183 1.00 78.25 85 GLU A C 1
ATOM 673 O O . GLU A 1 85 ? -22.293 10.761 28.323 1.00 78.25 85 GLU A O 1
ATOM 678 N N . LYS A 1 86 ? -22.706 10.910 26.125 1.00 76.50 86 LYS A N 1
ATOM 679 C CA . LYS A 1 86 ? -23.496 12.145 26.207 1.00 76.50 86 LYS A CA 1
ATOM 680 C C . LYS A 1 86 ? -24.939 11.934 26.678 1.00 76.50 86 LYS A C 1
ATOM 682 O O . LYS A 1 86 ? -25.527 12.850 27.250 1.00 76.50 86 LYS A O 1
ATOM 687 N N . SER A 1 87 ? -25.531 10.773 26.402 1.00 76.12 87 SER A N 1
ATOM 688 C CA . SER A 1 87 ? -26.970 10.525 26.591 1.00 76.12 87 SER A CA 1
ATOM 689 C C . SER A 1 87 ? -27.311 9.531 27.710 1.00 76.12 87 SER A C 1
ATOM 691 O O . SER A 1 87 ? -28.491 9.367 28.010 1.00 76.12 87 SER A O 1
ATOM 693 N N . ASN A 1 88 ? -26.316 8.899 28.356 1.00 67.94 88 ASN A N 1
ATOM 694 C CA . ASN A 1 88 ? -26.506 7.810 29.334 1.00 67.94 88 ASN A CA 1
ATOM 695 C C . ASN A 1 88 ? -27.394 6.664 28.798 1.00 67.94 88 ASN A C 1
ATOM 697 O O . ASN A 1 88 ? -28.114 6.014 29.556 1.00 67.94 88 ASN A O 1
ATOM 701 N N . THR A 1 89 ? -27.370 6.435 27.484 1.00 79.31 89 THR A N 1
ATOM 702 C CA . THR A 1 89 ? -28.115 5.355 26.825 1.00 79.31 89 THR A CA 1
ATOM 703 C C . THR A 1 89 ? -27.251 4.099 26.692 1.00 79.31 89 THR A C 1
ATOM 705 O O . THR A 1 89 ? -26.034 4.162 26.820 1.00 79.31 89 THR A O 1
ATOM 708 N N . CYS A 1 90 ? -27.863 2.935 26.470 1.00 83.62 90 CYS A N 1
ATOM 709 C CA . CYS A 1 90 ? -27.115 1.702 26.213 1.00 83.62 90 CYS A CA 1
ATOM 710 C C . CYS A 1 90 ? -26.587 1.655 24.772 1.00 83.62 90 CYS A C 1
ATOM 712 O O . CYS A 1 90 ? -27.218 2.194 23.861 1.00 83.62 90 CYS A O 1
ATOM 714 N N . ILE A 1 91 ? -25.481 0.944 24.546 1.00 84.50 91 ILE A N 1
ATOM 715 C CA . ILE A 1 91 ? -25.003 0.626 23.194 1.00 84.50 91 ILE A CA 1
ATOM 716 C C . ILE A 1 91 ? -25.883 -0.493 22.632 1.00 84.50 91 ILE A C 1
ATOM 718 O O . ILE A 1 91 ? -25.927 -1.583 23.201 1.00 84.50 91 ILE A O 1
ATOM 722 N N . ASP A 1 92 ? -26.560 -0.241 21.511 1.00 84.44 92 ASP A N 1
ATOM 723 C CA . ASP A 1 92 ? -27.341 -1.255 20.796 1.00 84.44 92 ASP A CA 1
ATOM 724 C C . ASP A 1 92 ? -26.588 -1.737 19.541 1.00 84.44 92 ASP A C 1
ATOM 726 O O . ASP A 1 92 ? -26.390 -0.984 18.579 1.00 84.44 92 ASP A O 1
ATOM 730 N N . LEU A 1 93 ? -26.144 -2.998 19.558 1.00 83.12 93 LEU A N 1
ATOM 731 C CA . LEU A 1 93 ? -25.394 -3.638 18.473 1.00 83.12 93 LEU A CA 1
ATOM 732 C C . LEU A 1 93 ? -26.288 -4.458 17.533 1.00 83.12 93 LEU A C 1
ATOM 734 O O . LEU A 1 93 ? -25.768 -5.086 16.613 1.00 83.12 93 LEU A O 1
ATOM 738 N N . ASN A 1 94 ? -27.620 -4.419 17.687 1.00 80.62 94 ASN A N 1
ATOM 739 C CA . ASN A 1 94 ? -28.547 -5.155 16.810 1.00 80.62 94 ASN A CA 1
ATOM 740 C C . ASN A 1 94 ? -28.354 -4.825 15.321 1.00 80.62 94 ASN A C 1
ATOM 742 O O . ASN A 1 94 ? -28.537 -5.672 14.450 1.00 80.62 94 ASN A O 1
ATOM 746 N N . GLN A 1 95 ? -27.958 -3.589 15.008 1.00 80.19 95 GLN A N 1
ATOM 747 C CA . GLN A 1 95 ? -27.664 -3.168 13.633 1.00 80.19 95 GLN A CA 1
ATOM 748 C C . GLN A 1 95 ? -26.476 -3.931 13.011 1.00 80.19 95 GLN A C 1
ATOM 750 O O . GLN A 1 95 ? -26.389 -4.055 11.792 1.00 80.19 95 GLN A O 1
ATOM 755 N N . PHE A 1 96 ? -25.603 -4.506 13.843 1.00 82.62 96 PHE A N 1
ATOM 756 C CA . PHE A 1 96 ? -24.467 -5.333 13.446 1.00 82.62 96 PHE A CA 1
ATOM 757 C C . PHE A 1 96 ? -24.728 -6.829 13.656 1.00 82.62 96 PHE A C 1
ATOM 759 O O . PHE A 1 96 ? -23.768 -7.593 13.707 1.00 82.62 96 PHE A O 1
ATOM 766 N N . HIS A 1 97 ? -25.992 -7.281 13.745 1.00 80.75 97 HIS A N 1
ATOM 767 C CA . HIS A 1 97 ? -26.303 -8.701 13.994 1.00 80.75 97 HIS A CA 1
ATOM 768 C C . HIS A 1 97 ? -25.610 -9.654 13.001 1.00 80.75 97 HIS A C 1
ATOM 770 O O . HIS A 1 97 ? -25.287 -10.779 13.362 1.00 80.75 97 HIS A O 1
ATOM 776 N N . PHE A 1 98 ? -25.338 -9.196 11.770 1.00 83.00 98 PHE A N 1
ATOM 777 C CA . PHE A 1 98 ? -24.648 -9.977 10.739 1.00 83.00 98 PHE A CA 1
ATOM 778 C C . PHE A 1 98 ? -23.200 -10.346 11.114 1.00 83.00 98 PHE A C 1
ATOM 780 O O . PHE A 1 98 ? -22.634 -11.265 10.530 1.00 8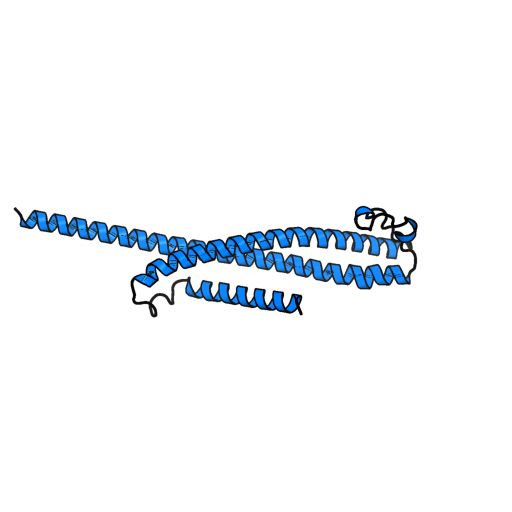3.00 98 PHE A O 1
ATOM 787 N N . MET A 1 99 ? -22.587 -9.612 12.047 1.00 82.38 99 MET A N 1
ATOM 788 C CA . MET A 1 99 ? -21.227 -9.850 12.531 1.00 82.38 99 MET A CA 1
ATOM 789 C C . MET A 1 99 ? -21.190 -10.876 13.676 1.00 82.38 99 MET A C 1
ATOM 791 O O . MET A 1 99 ? -20.121 -11.389 14.005 1.00 82.38 99 MET A O 1
ATOM 795 N N . PHE A 1 100 ? -22.344 -11.196 14.270 1.00 82.25 100 PHE A N 1
ATOM 796 C CA . PHE A 1 100 ? -22.465 -12.152 15.367 1.00 82.25 100 PHE A CA 1
ATOM 797 C C . PHE A 1 100 ? -22.826 -13.559 14.853 1.00 82.25 100 PHE A C 1
ATOM 799 O O . PHE A 1 100 ? -23.495 -13.699 13.827 1.00 82.25 100 PHE A O 1
ATOM 806 N N . PRO A 1 101 ? -22.380 -14.628 15.541 1.00 84.38 101 PRO A N 1
ATOM 807 C CA . PRO A 1 101 ? -22.716 -16.000 15.172 1.00 84.38 101 PRO A CA 1
ATOM 808 C C . PRO A 1 101 ? -24.231 -16.267 15.223 1.00 84.38 101 PRO A C 1
ATOM 810 O O . PRO A 1 101 ? -24.971 -15.681 16.012 1.00 84.38 101 PRO A O 1
ATOM 813 N N . ALA A 1 102 ? -24.705 -17.185 14.377 1.00 79.38 102 ALA A N 1
ATOM 814 C CA . ALA A 1 102 ? -26.127 -17.509 14.286 1.00 79.38 102 ALA A CA 1
ATOM 815 C C . ALA A 1 102 ? -26.671 -18.023 15.634 1.00 79.38 102 ALA A C 1
ATOM 817 O O . ALA A 1 102 ? -26.181 -19.020 16.164 1.00 79.38 102 ALA A O 1
ATOM 818 N N . GLY A 1 103 ? -27.698 -17.353 16.167 1.00 78.50 103 GLY A N 1
ATOM 819 C CA . GLY A 1 103 ? -28.348 -17.712 17.434 1.00 78.50 103 GLY A CA 1
ATOM 820 C C . GLY A 1 103 ? -28.028 -16.802 18.626 1.00 78.50 103 GLY A C 1
ATOM 821 O O . GLY A 1 103 ? -28.535 -17.063 19.715 1.00 78.50 103 GLY A O 1
ATOM 822 N N . THR A 1 104 ? -27.237 -15.735 18.451 1.00 81.50 104 THR A N 1
ATOM 823 C CA . THR A 1 104 ? -27.042 -14.719 19.500 1.00 81.50 104 THR A CA 1
ATOM 824 C C . THR A 1 104 ? -28.365 -14.030 19.836 1.00 81.50 104 THR A C 1
ATOM 826 O O . THR A 1 104 ? -29.084 -13.563 18.947 1.00 81.50 104 THR A O 1
ATOM 829 N N . LYS A 1 105 ? -28.714 -13.977 21.124 1.00 80.94 105 LYS A N 1
ATOM 830 C CA . LYS A 1 105 ? -29.955 -13.344 21.569 1.00 80.94 105 LYS A CA 1
ATOM 831 C C . LYS A 1 105 ? -29.844 -11.822 21.500 1.00 80.94 105 LYS A C 1
ATOM 833 O O . LYS A 1 105 ? -28.771 -11.259 21.686 1.00 80.94 105 LYS A O 1
ATOM 838 N N . GLN A 1 106 ? -30.971 -11.140 21.290 1.00 76.38 106 GLN A N 1
ATOM 839 C CA . GLN A 1 106 ? -30.985 -9.671 21.202 1.00 76.38 106 GLN A CA 1
ATOM 840 C C . GLN A 1 106 ? -30.662 -8.959 22.518 1.00 76.38 106 GLN A C 1
ATOM 842 O O . GLN A 1 106 ? -30.176 -7.833 22.501 1.00 76.38 106 GLN A O 1
ATOM 847 N N . GLU A 1 107 ? -30.902 -9.626 23.644 1.00 71.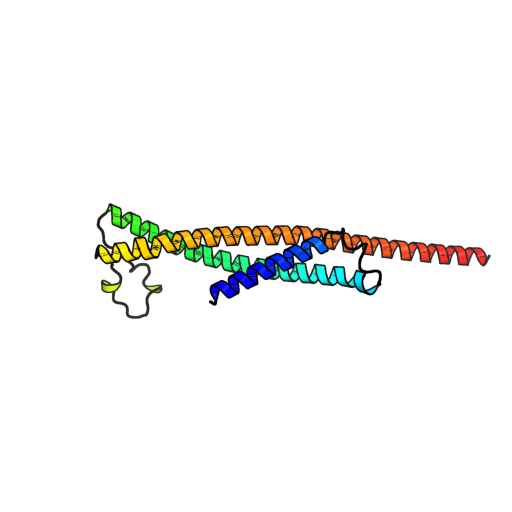88 107 GLU A N 1
ATOM 848 C CA . GLU A 1 107 ? -30.522 -9.155 24.977 1.00 71.88 107 GLU A CA 1
ATOM 849 C C . GLU A 1 107 ? -28.998 -9.085 25.161 1.00 71.88 107 GLU A C 1
ATOM 851 O O . GLU A 1 107 ? -28.512 -8.115 25.732 1.00 71.88 107 GLU A O 1
ATOM 856 N N . ASP A 1 108 ? -28.245 -10.015 24.563 1.00 74.69 108 ASP A N 1
ATOM 857 C CA . ASP A 1 108 ? -26.777 -10.062 24.647 1.00 74.69 108 ASP A CA 1
ATOM 858 C C . ASP A 1 108 ? -26.090 -9.078 23.675 1.00 74.69 108 ASP A C 1
ATOM 860 O O . ASP A 1 108 ? -24.886 -8.844 23.754 1.00 74.69 108 ASP A O 1
ATOM 864 N N . MET A 1 109 ? -26.846 -8.485 22.741 1.00 76.50 109 MET A N 1
ATOM 865 C CA . MET A 1 109 ? -26.356 -7.479 21.784 1.00 76.50 109 MET A CA 1
ATOM 866 C C . MET A 1 109 ? -26.517 -6.039 22.296 1.00 76.50 109 MET A C 1
ATOM 868 O O . MET A 1 109 ? -26.232 -5.084 21.568 1.00 76.50 109 MET A O 1
ATOM 872 N N . ARG A 1 110 ? -26.974 -5.864 23.540 1.00 82.88 110 ARG A N 1
ATOM 873 C CA . ARG A 1 110 ? -27.125 -4.561 24.191 1.00 82.88 110 ARG A CA 1
ATOM 874 C C . ARG A 1 110 ? -26.187 -4.453 25.379 1.00 82.88 110 ARG A C 1
ATOM 876 O O . ARG A 1 110 ? -26.289 -5.223 26.324 1.00 82.88 110 ARG A O 1
ATOM 883 N N . ILE A 1 111 ? -25.321 -3.445 25.355 1.00 83.69 111 ILE A N 1
ATOM 884 C CA . ILE A 1 111 ? -24.352 -3.197 26.423 1.00 83.69 111 ILE A CA 1
ATOM 885 C C . ILE A 1 111 ? -24.827 -1.975 27.210 1.00 83.69 111 ILE A C 1
ATOM 887 O O . ILE A 1 111 ? -24.763 -0.841 26.729 1.00 83.69 111 ILE A O 1
ATOM 891 N N . CYS A 1 112 ? -25.353 -2.218 28.409 1.00 83.88 112 CYS A N 1
ATOM 892 C CA . CYS A 1 112 ? -25.875 -1.182 29.306 1.00 83.88 112 CYS A CA 1
ATOM 893 C C . CYS A 1 112 ? -24.989 -0.953 30.537 1.00 83.88 112 CYS A C 1
ATOM 895 O O . CYS A 1 112 ? -25.088 0.089 31.188 1.00 83.88 112 CYS A O 1
ATOM 897 N N . GLU A 1 113 ? -24.149 -1.923 30.898 1.00 83.94 113 GLU A N 1
ATOM 898 C CA . GLU A 1 113 ? -23.354 -1.837 32.114 1.00 83.94 113 GLU A CA 1
ATOM 899 C C . GLU A 1 113 ? -22.165 -0.887 31.923 1.00 83.94 113 GLU A C 1
ATOM 901 O O . GLU A 1 113 ? -21.391 -0.997 30.974 1.00 83.94 113 GLU A O 1
ATOM 906 N N . LYS A 1 114 ? -21.992 0.071 32.846 1.00 82.06 114 LYS A N 1
ATOM 907 C CA . LYS A 1 114 ? -20.959 1.123 32.735 1.00 82.06 114 LYS A CA 1
ATOM 908 C C . LYS A 1 114 ? -19.541 0.562 32.612 1.00 82.06 114 LYS A C 1
ATOM 910 O O . LYS A 1 114 ? -18.699 1.170 31.953 1.00 82.06 114 LYS A O 1
ATOM 915 N N . TYR A 1 115 ? -19.274 -0.567 33.267 1.00 83.88 115 TYR A N 1
ATOM 916 C CA . TYR A 1 115 ? -17.986 -1.249 33.188 1.00 83.88 115 TYR A CA 1
ATOM 917 C C . TYR A 1 115 ? -17.737 -1.813 31.781 1.00 83.88 115 TYR A C 1
ATOM 919 O O . TYR A 1 115 ? -16.683 -1.558 31.201 1.00 83.88 115 TYR A O 1
ATOM 927 N N . GLU A 1 116 ? -18.728 -2.493 31.203 1.00 84.50 116 GLU A N 1
ATOM 928 C CA . GLU A 1 116 ? -18.643 -3.087 29.865 1.00 84.50 116 GLU A CA 1
ATOM 929 C C . GLU A 1 116 ? -18.568 -2.026 28.761 1.00 84.50 116 GLU A C 1
ATOM 931 O O . GLU A 1 116 ? -17.775 -2.161 27.831 1.00 84.50 116 GLU A O 1
ATOM 936 N N . ILE A 1 117 ? -19.316 -0.923 28.897 1.00 85.38 117 ILE A N 1
ATOM 937 C CA . ILE A 1 117 ? -19.234 0.230 27.987 1.00 85.38 117 ILE A CA 1
ATOM 938 C C . ILE A 1 117 ? -17.812 0.797 27.980 1.00 85.38 117 ILE A C 1
ATOM 940 O O . ILE A 1 117 ? -17.254 1.065 26.916 1.00 85.38 117 ILE A O 1
ATOM 944 N N . LYS A 1 118 ? -17.198 0.962 29.160 1.00 84.94 118 LYS A N 1
ATOM 945 C CA . LYS A 1 118 ? -15.829 1.474 29.264 1.00 84.94 118 LYS A CA 1
ATOM 946 C C . LYS A 1 118 ? -14.824 0.512 28.629 1.00 84.94 118 LYS A C 1
ATOM 948 O O . LYS A 1 118 ? -13.981 0.972 27.865 1.00 84.94 118 LYS A O 1
ATOM 953 N N . ALA A 1 119 ? -14.932 -0.787 28.902 1.00 86.50 119 ALA A N 1
ATOM 954 C CA . ALA A 1 119 ? -14.052 -1.795 28.314 1.00 86.50 119 ALA A CA 1
ATOM 955 C C . ALA A 1 119 ? -14.176 -1.835 26.779 1.00 86.50 119 ALA A C 1
ATOM 957 O O . ALA A 1 119 ? -13.176 -1.852 26.066 1.00 86.50 119 ALA A O 1
ATOM 958 N N . PHE A 1 120 ? -15.397 -1.767 26.245 1.00 87.56 120 PHE A N 1
ATOM 959 C CA . PHE A 1 120 ? -15.624 -1.752 24.802 1.00 87.56 120 PHE A CA 1
ATOM 960 C C . PHE A 1 120 ? -15.100 -0.466 24.148 1.00 87.56 120 PHE A C 1
ATOM 962 O O . PHE A 1 120 ? -14.285 -0.525 23.229 1.00 87.56 120 PHE A O 1
ATOM 969 N N . CYS A 1 121 ? -15.528 0.701 24.633 1.00 88.19 121 CYS A N 1
ATOM 970 C CA . CYS A 1 121 ? -15.230 1.981 23.995 1.00 88.19 121 CYS A CA 1
ATOM 971 C C . CYS A 1 121 ? -13.776 2.428 24.183 1.00 88.19 121 CYS A C 1
ATOM 973 O O . CYS A 1 121 ? -13.154 2.890 23.228 1.00 88.19 121 CYS A O 1
ATOM 975 N N . LYS A 1 122 ? -13.226 2.280 25.395 1.00 86.44 122 LYS A N 1
ATOM 976 C CA . LYS A 1 122 ? -11.873 2.743 25.734 1.00 86.44 122 LYS A CA 1
ATOM 977 C C . LYS A 1 122 ? -10.816 1.714 25.337 1.00 86.44 122 LYS A C 1
ATOM 979 O O . LYS A 1 122 ? -9.885 2.043 24.607 1.00 86.44 122 LYS A O 1
ATOM 984 N N . ASP A 1 123 ? -10.961 0.471 25.798 1.00 83.06 123 ASP A N 1
ATOM 985 C CA . ASP A 1 123 ? -9.915 -0.547 25.621 1.00 83.06 123 ASP A CA 1
ATOM 986 C C . ASP A 1 123 ? -9.996 -1.218 24.239 1.00 83.06 123 ASP A C 1
ATOM 988 O O . ASP A 1 123 ? -8.969 -1.576 23.658 1.00 83.06 123 ASP A O 1
ATOM 992 N N . GLY A 1 124 ? -11.206 -1.349 23.686 1.00 85.56 124 GLY A N 1
ATOM 993 C CA . GLY A 1 124 ? -11.448 -1.934 22.369 1.00 85.56 124 GLY A CA 1
ATOM 994 C C . GLY A 1 124 ? -11.381 -0.922 21.224 1.00 85.56 124 GLY A C 1
ATOM 995 O O . GLY A 1 124 ? -10.497 -1.007 20.369 1.00 85.56 124 GLY A O 1
ATOM 996 N N . VAL A 1 125 ? -12.341 0.004 21.176 1.00 90.31 125 VAL A N 1
ATOM 997 C CA . VAL A 1 125 ? -12.595 0.858 20.003 1.00 90.31 125 VAL A CA 1
ATOM 998 C C . VAL A 1 125 ? -11.535 1.946 19.835 1.00 90.31 125 VAL A C 1
ATOM 1000 O O . VAL A 1 125 ? -10.938 2.004 18.766 1.00 90.31 125 VAL A O 1
ATOM 1003 N N . GLU A 1 126 ? -11.250 2.751 20.867 1.00 89.69 126 GLU A N 1
ATOM 1004 C CA . GLU A 1 126 ? -10.290 3.874 20.790 1.00 89.69 126 GLU A CA 1
ATOM 1005 C C . GLU A 1 126 ? -8.912 3.432 20.306 1.00 89.69 126 GLU A C 1
ATOM 1007 O O . GLU A 1 126 ? -8.359 3.946 19.333 1.00 89.69 126 GLU A O 1
ATOM 1012 N N . ASN A 1 127 ? -8.355 2.442 21.003 1.00 88.94 127 ASN A N 1
ATOM 1013 C CA . ASN A 1 127 ? -7.009 1.967 20.748 1.00 88.94 127 ASN A CA 1
ATOM 1014 C C . ASN A 1 127 ? -6.916 1.315 19.360 1.00 88.94 127 ASN A C 1
ATOM 1016 O O . ASN A 1 127 ? -5.950 1.536 18.631 1.00 88.94 127 ASN A O 1
ATOM 1020 N N . SER A 1 128 ? -7.938 0.551 18.964 1.00 90.25 128 SER A N 1
ATOM 1021 C CA . SER A 1 128 ? -7.969 -0.089 17.647 1.00 90.25 128 SER A CA 1
ATOM 1022 C C . SER A 1 128 ? -8.143 0.925 16.517 1.00 90.25 128 SER A C 1
ATOM 1024 O O . SER A 1 128 ? -7.440 0.829 15.513 1.00 90.25 128 SER A O 1
ATOM 1026 N N . GLU A 1 129 ? -9.028 1.915 16.669 1.00 89.88 129 GLU A N 1
ATOM 1027 C CA . GLU A 1 129 ? -9.271 2.945 15.655 1.00 89.88 129 GLU A CA 1
ATOM 1028 C C . GLU A 1 129 ? -7.983 3.698 15.315 1.00 89.88 129 GLU A C 1
ATOM 1030 O O . GLU A 1 129 ? -7.606 3.772 14.144 1.00 89.88 129 GLU A O 1
ATOM 1035 N N . VAL A 1 130 ? -7.263 4.192 16.329 1.00 91.38 130 VAL A N 1
ATOM 1036 C CA . VAL A 1 130 ? -6.010 4.936 16.124 1.00 91.38 130 VAL A CA 1
ATOM 1037 C C . VAL A 1 130 ? -4.983 4.082 15.377 1.00 91.38 130 VAL A C 1
ATOM 1039 O O . VAL A 1 130 ? -4.355 4.555 14.426 1.00 91.38 130 VAL A O 1
ATOM 1042 N N . MET A 1 131 ? -4.841 2.807 15.748 1.00 90.94 131 MET A N 1
ATOM 1043 C CA . MET A 1 131 ? -3.923 1.884 15.073 1.00 90.94 131 MET A CA 1
ATOM 1044 C C . MET A 1 131 ? -4.322 1.641 13.612 1.00 90.94 131 MET A C 1
ATOM 1046 O O . MET A 1 131 ? -3.455 1.636 12.736 1.00 90.94 131 MET A O 1
ATOM 1050 N N . PHE A 1 132 ? -5.617 1.489 13.319 1.00 93.19 132 PHE A N 1
ATOM 1051 C CA . PHE A 1 132 ? -6.102 1.318 11.948 1.00 93.19 132 PHE A CA 1
ATOM 1052 C C . PHE A 1 132 ? -5.951 2.588 11.106 1.00 93.19 132 PHE A C 1
ATOM 1054 O O . PHE A 1 132 ? -5.559 2.486 9.946 1.00 93.19 132 PHE A O 1
ATOM 1061 N N . ILE A 1 133 ? -6.177 3.779 11.667 1.00 93.50 133 ILE A N 1
ATOM 1062 C CA . ILE A 1 133 ? -5.926 5.051 10.970 1.00 93.50 133 ILE A CA 1
ATOM 1063 C C . ILE A 1 133 ? -4.443 5.163 10.598 1.00 93.50 133 ILE A C 1
ATOM 1065 O O . ILE A 1 133 ? -4.109 5.444 9.444 1.00 93.50 133 ILE A O 1
ATOM 1069 N N . LEU A 1 134 ? -3.540 4.890 11.545 1.00 94.25 134 LEU A N 1
ATOM 1070 C CA . LEU A 1 134 ? -2.097 4.903 11.295 1.00 94.25 134 LEU A CA 1
ATOM 1071 C C . LEU A 1 134 ? -1.684 3.861 10.246 1.00 94.25 134 LEU A C 1
ATOM 1073 O O . LEU A 1 134 ? -0.850 4.157 9.385 1.00 94.25 134 LEU A O 1
ATOM 1077 N N . ALA A 1 135 ? -2.280 2.666 10.272 1.00 92.69 135 ALA A N 1
ATOM 1078 C CA . ALA A 1 135 ? -2.041 1.630 9.270 1.00 92.69 135 ALA A CA 1
ATOM 1079 C C . ALA A 1 135 ? -2.504 2.070 7.870 1.00 92.69 135 ALA A C 1
ATOM 1081 O O . ALA A 1 135 ? -1.762 1.904 6.900 1.00 92.69 135 ALA A O 1
ATOM 1082 N N . THR A 1 136 ? -3.680 2.693 7.763 1.00 93.50 136 THR A N 1
ATOM 1083 C CA . THR A 1 136 ? -4.225 3.225 6.505 1.00 93.50 136 THR A CA 1
ATOM 1084 C C . THR A 1 136 ? -3.323 4.318 5.926 1.00 93.50 136 THR A C 1
ATOM 1086 O O . THR A 1 136 ? -2.946 4.250 4.754 1.00 93.50 136 THR A O 1
ATOM 1089 N N . LEU A 1 137 ? -2.884 5.278 6.751 1.00 95.44 137 LEU A N 1
ATOM 1090 C CA . LEU A 1 137 ? -1.927 6.316 6.341 1.00 95.44 137 LEU A CA 1
ATOM 1091 C C . LEU A 1 137 ? -0.585 5.720 5.895 1.00 95.44 137 LEU A C 1
ATOM 1093 O O . LEU A 1 137 ? -0.030 6.121 4.872 1.00 95.44 137 LEU A O 1
ATOM 1097 N N . SER A 1 138 ? -0.084 4.721 6.619 1.00 93.31 138 SER A N 1
ATOM 1098 C CA . SER A 1 138 ? 1.161 4.032 6.264 1.00 93.31 138 SER A CA 1
ATOM 1099 C C . SER A 1 138 ? 1.035 3.299 4.926 1.00 93.31 138 SER A C 1
ATOM 1101 O O . SER A 1 138 ? 1.921 3.400 4.079 1.00 93.31 138 SER A O 1
ATOM 1103 N N . SER A 1 139 ? -0.086 2.616 4.686 1.00 92.75 139 SER A N 1
ATOM 1104 C CA . SER A 1 139 ? -0.359 1.940 3.415 1.00 92.75 139 SER A CA 1
ATOM 1105 C C . SER A 1 139 ? -0.415 2.924 2.241 1.00 92.75 139 SER A C 1
ATOM 1107 O O . SER A 1 139 ? 0.121 2.632 1.171 1.00 92.75 139 SER A O 1
ATOM 1109 N N . LEU A 1 140 ? -1.003 4.112 2.433 1.00 93.56 140 LEU A N 1
ATOM 1110 C CA . LEU A 1 140 ? -0.999 5.177 1.422 1.00 93.56 140 LEU A CA 1
ATOM 1111 C C . LEU A 1 140 ? 0.426 5.627 1.075 1.00 93.56 140 LEU A C 1
ATOM 1113 O O . LEU A 1 140 ? 0.762 5.749 -0.105 1.00 93.56 140 LEU A O 1
ATOM 1117 N N . LEU A 1 141 ? 1.281 5.825 2.083 1.00 93.31 141 LEU A N 1
ATOM 1118 C CA . LEU A 1 141 ? 2.686 6.189 1.879 1.00 93.31 141 LEU A CA 1
ATOM 1119 C C . LEU A 1 141 ? 3.457 5.103 1.120 1.00 93.31 141 LEU A C 1
ATOM 1121 O O . LEU A 1 141 ? 4.255 5.424 0.236 1.00 93.31 141 LEU A O 1
ATOM 1125 N N . VAL A 1 142 ? 3.199 3.825 1.412 1.00 91.25 142 VAL A N 1
ATOM 1126 C CA . VAL A 1 142 ? 3.806 2.702 0.682 1.00 91.25 142 VAL A CA 1
ATOM 1127 C C . VAL A 1 142 ? 3.378 2.715 -0.786 1.00 91.25 142 VAL A C 1
ATOM 1129 O O . VAL A 1 142 ? 4.234 2.646 -1.667 1.00 91.25 142 VAL A O 1
ATOM 1132 N N . ILE A 1 143 ? 2.083 2.873 -1.072 1.00 92.75 143 ILE A N 1
ATOM 1133 C CA . ILE A 1 143 ? 1.566 2.941 -2.450 1.00 92.75 143 ILE A CA 1
ATOM 1134 C C . ILE A 1 143 ? 2.200 4.110 -3.204 1.00 92.75 143 ILE A C 1
ATOM 1136 O O . ILE A 1 143 ? 2.717 3.913 -4.304 1.00 92.75 143 ILE A O 1
ATOM 1140 N N . MET A 1 144 ? 2.227 5.301 -2.600 1.00 93.19 144 MET A N 1
ATOM 1141 C CA . MET A 1 144 ? 2.865 6.480 -3.189 1.00 93.19 144 MET A CA 1
ATOM 1142 C C . MET A 1 144 ? 4.344 6.234 -3.489 1.00 93.19 144 MET A C 1
ATOM 1144 O O . MET A 1 144 ? 4.812 6.564 -4.580 1.00 93.19 144 MET A O 1
ATOM 1148 N N . SER A 1 145 ? 5.069 5.604 -2.565 1.00 90.56 145 SER A N 1
ATOM 1149 C CA . SER A 1 145 ? 6.483 5.262 -2.747 1.00 90.56 145 SER A CA 1
ATOM 1150 C C . SER A 1 145 ? 6.690 4.276 -3.901 1.00 90.56 145 SER A C 1
ATOM 1152 O O . SER A 1 145 ? 7.572 4.479 -4.734 1.00 90.56 145 SER A O 1
ATOM 1154 N N . LEU A 1 146 ? 5.850 3.239 -4.007 1.00 89.75 146 LEU A N 1
ATOM 1155 C CA . LEU A 1 146 ? 5.911 2.252 -5.092 1.00 89.75 146 LEU A CA 1
ATOM 1156 C C . LEU A 1 146 ? 5.595 2.873 -6.461 1.00 89.75 146 LEU A C 1
ATOM 1158 O O . LEU A 1 146 ? 6.242 2.527 -7.446 1.00 89.75 146 LEU A O 1
ATOM 1162 N N . VAL A 1 147 ? 4.651 3.818 -6.532 1.00 92.31 147 VAL A N 1
ATOM 1163 C CA . VAL A 1 147 ? 4.339 4.553 -7.772 1.00 92.31 147 VAL A CA 1
ATOM 1164 C C . VAL A 1 147 ? 5.517 5.426 -8.209 1.00 92.31 147 VAL A C 1
ATOM 1166 O O . VAL A 1 147 ? 5.898 5.393 -9.379 1.00 92.31 147 VAL A O 1
ATOM 1169 N N . HIS A 1 148 ? 6.143 6.159 -7.283 1.00 90.25 148 HIS A N 1
ATOM 1170 C CA . HIS A 1 148 ? 7.354 6.932 -7.590 1.00 90.25 148 HIS A CA 1
ATOM 1171 C C . HIS A 1 148 ? 8.488 6.020 -8.060 1.00 90.25 148 HIS A C 1
ATOM 1173 O O . HIS A 1 148 ? 9.186 6.328 -9.025 1.00 90.25 148 HIS A O 1
ATOM 1179 N N . TYR A 1 149 ? 8.639 4.860 -7.425 1.00 86.06 149 TYR A N 1
ATOM 1180 C CA . TYR A 1 149 ? 9.636 3.882 -7.827 1.00 86.06 149 TYR A CA 1
ATOM 1181 C C . TYR A 1 149 ? 9.379 3.323 -9.238 1.00 86.06 149 TYR A C 1
ATOM 1183 O O . TYR A 1 149 ? 10.310 3.250 -10.041 1.00 86.06 149 TYR A O 1
ATOM 1191 N N . LEU A 1 150 ? 8.124 3.016 -9.590 1.00 88.50 150 LEU A N 1
ATOM 1192 C CA . LEU A 1 150 ? 7.728 2.634 -10.953 1.00 88.50 150 LEU A CA 1
ATOM 1193 C C . LEU A 1 150 ? 8.026 3.740 -11.972 1.00 88.50 150 LEU A C 1
ATOM 1195 O O . LEU A 1 150 ? 8.519 3.448 -13.062 1.00 88.50 150 LEU A O 1
ATOM 1199 N N . MET A 1 151 ? 7.781 5.005 -11.621 1.00 90.12 151 MET A N 1
ATOM 1200 C CA . MET A 1 151 ? 8.110 6.146 -12.479 1.00 90.12 151 MET A CA 1
ATOM 1201 C C . MET A 1 151 ? 9.617 6.189 -12.771 1.00 90.12 151 MET A C 1
ATOM 1203 O O . MET A 1 151 ? 10.015 6.228 -13.934 1.00 90.12 151 MET A O 1
ATOM 1207 N N . CYS A 1 152 ? 10.463 6.064 -11.746 1.00 86.00 152 CYS A N 1
ATOM 1208 C CA . CYS A 1 152 ? 11.916 6.011 -11.920 1.00 86.00 152 CYS A CA 1
ATOM 1209 C C . CYS A 1 152 ? 12.367 4.799 -12.754 1.00 86.00 152 CYS A C 1
ATOM 1211 O O . CYS A 1 152 ? 13.194 4.935 -13.656 1.00 86.00 152 CYS A O 1
ATOM 1213 N N . LEU A 1 153 ? 11.817 3.609 -12.490 1.00 84.50 153 LEU A N 1
ATOM 1214 C CA . LEU A 1 153 ? 12.141 2.402 -13.253 1.00 84.50 153 LEU A CA 1
ATOM 1215 C C . LEU A 1 153 ? 11.731 2.516 -14.725 1.00 84.50 153 LEU A C 1
ATOM 1217 O O . LEU A 1 153 ? 12.501 2.123 -15.598 1.00 84.50 153 LEU A O 1
ATOM 1221 N N . SER A 1 154 ? 10.556 3.075 -15.012 1.00 87.00 154 SER A N 1
ATOM 1222 C CA . SER A 1 154 ? 10.073 3.257 -16.385 1.00 87.00 154 SER A CA 1
ATOM 1223 C C . SER A 1 154 ? 10.930 4.246 -17.177 1.00 87.00 154 SER A C 1
ATOM 1225 O O . SER A 1 154 ? 11.265 3.963 -18.329 1.00 87.00 154 SER A O 1
ATOM 1227 N N . ALA A 1 155 ? 11.374 5.341 -16.551 1.00 86.88 155 ALA A N 1
ATOM 1228 C CA . ALA A 1 155 ? 12.332 6.271 -17.147 1.00 86.88 155 ALA A CA 1
ATOM 1229 C C . ALA A 1 155 ? 13.679 5.585 -17.436 1.00 86.88 155 ALA A C 1
ATOM 1231 O O . ALA A 1 155 ? 14.199 5.676 -18.549 1.00 86.88 155 ALA A O 1
ATOM 1232 N N . ASN A 1 156 ? 14.206 4.822 -16.471 1.00 82.50 156 ASN A N 1
ATOM 1233 C CA . ASN A 1 156 ? 15.442 4.054 -16.643 1.00 82.50 156 ASN A CA 1
ATOM 1234 C C . ASN A 1 156 ? 15.313 2.993 -17.750 1.00 82.50 156 ASN A C 1
ATOM 1236 O O . ASN A 1 156 ? 16.232 2.800 -18.545 1.00 82.50 156 ASN A O 1
ATOM 1240 N N . TYR A 1 157 ? 14.170 2.313 -17.838 1.00 82.94 157 TYR A N 1
ATOM 1241 C CA . TYR A 1 157 ? 13.903 1.330 -18.883 1.00 82.94 157 TYR A CA 1
ATOM 1242 C C . TYR A 1 157 ? 13.815 1.963 -20.272 1.00 82.94 157 TYR A C 1
ATOM 1244 O O . TYR A 1 157 ? 14.395 1.423 -21.216 1.00 82.94 157 TYR A O 1
ATOM 1252 N N . ALA A 1 158 ? 13.124 3.102 -20.400 1.00 85.81 158 ALA A N 1
ATOM 1253 C CA . ALA A 1 158 ? 13.048 3.854 -21.648 1.00 85.81 158 ALA A CA 1
ATOM 1254 C C . ALA A 1 158 ? 14.444 4.300 -22.098 1.00 85.81 158 ALA A C 1
ATOM 1256 O O . ALA A 1 158 ? 14.839 3.994 -23.216 1.00 85.81 158 ALA A O 1
ATOM 1257 N N . HIS A 1 159 ? 15.235 4.880 -21.192 1.00 82.44 159 HIS A N 1
ATOM 1258 C CA . HIS A 1 159 ? 16.606 5.292 -21.479 1.00 82.44 159 HIS A CA 1
ATOM 1259 C C . HIS A 1 159 ? 17.478 4.124 -21.971 1.00 82.44 159 HIS A C 1
ATOM 1261 O O . HIS A 1 159 ? 18.136 4.240 -23.001 1.00 82.44 159 HIS A O 1
ATOM 1267 N N . ILE A 1 160 ? 17.462 2.969 -21.291 1.00 79.50 160 ILE A N 1
ATOM 1268 C CA . ILE A 1 160 ? 18.238 1.792 -21.730 1.00 79.50 160 ILE A CA 1
ATOM 1269 C C . ILE A 1 160 ? 17.765 1.298 -23.105 1.00 79.50 160 ILE A C 1
ATOM 1271 O O . ILE A 1 160 ? 18.590 0.972 -23.955 1.00 79.50 160 ILE A O 1
ATOM 1275 N N . ARG A 1 161 ? 16.447 1.248 -23.335 1.00 82.00 161 ARG A N 1
ATOM 1276 C CA . ARG A 1 161 ? 15.876 0.843 -24.627 1.00 82.00 161 ARG A CA 1
ATOM 1277 C C . ARG A 1 161 ? 16.299 1.786 -25.753 1.00 82.00 161 ARG A C 1
ATOM 1279 O O . ARG A 1 161 ? 16.592 1.310 -26.845 1.00 82.00 161 ARG A O 1
ATOM 1286 N N . ASP A 1 162 ? 16.309 3.086 -25.496 1.00 83.50 162 ASP A N 1
ATOM 1287 C CA . ASP A 1 162 ? 16.613 4.091 -26.511 1.00 83.50 162 ASP A CA 1
ATOM 1288 C C . ASP A 1 162 ? 18.113 4.098 -26.856 1.00 83.50 162 ASP A C 1
ATOM 1290 O O . ASP A 1 162 ? 18.463 4.180 -28.032 1.00 83.50 162 ASP A O 1
ATOM 1294 N N . HIS A 1 163 ? 19.001 3.894 -25.871 1.00 80.06 163 HIS A N 1
ATOM 1295 C CA . HIS A 1 163 ? 20.442 3.703 -26.112 1.00 80.06 163 HIS A CA 1
ATOM 1296 C C . HIS A 1 163 ? 20.746 2.480 -26.977 1.00 80.06 163 HIS A C 1
ATOM 1298 O O . HIS A 1 163 ? 21.592 2.557 -27.863 1.00 80.06 163 HIS A O 1
ATOM 1304 N N . GLU A 1 164 ? 20.061 1.358 -26.752 1.00 76.19 164 GLU A N 1
ATOM 1305 C CA . GLU A 1 164 ? 20.254 0.163 -27.583 1.00 76.19 164 GLU A CA 1
ATOM 1306 C C . GLU A 1 164 ? 19.784 0.389 -29.016 1.00 76.19 164 GLU A C 1
ATOM 1308 O O . GLU A 1 164 ? 20.521 0.076 -29.945 1.00 76.19 164 GLU A O 1
ATOM 1313 N N . LYS A 1 165 ? 18.619 1.020 -29.210 1.00 82.44 165 LYS A N 1
ATOM 1314 C CA . LYS A 1 165 ? 18.170 1.397 -30.557 1.00 82.44 165 LYS A CA 1
ATOM 1315 C C . LYS A 1 165 ? 19.174 2.304 -31.261 1.00 82.44 165 LYS A C 1
ATOM 1317 O O . LYS A 1 165 ? 19.392 2.158 -32.458 1.00 82.44 165 LYS A O 1
ATOM 1322 N N . PHE A 1 166 ? 19.788 3.236 -30.533 1.00 84.62 166 PHE A N 1
ATOM 1323 C CA . PHE A 1 166 ? 20.818 4.102 -31.095 1.00 84.62 166 PHE A CA 1
ATOM 1324 C C . PHE A 1 166 ? 22.082 3.318 -31.492 1.00 84.62 166 PHE A C 1
ATOM 1326 O O . PHE A 1 166 ? 22.623 3.554 -32.569 1.00 84.62 166 PHE A O 1
ATOM 1333 N N . GLN A 1 167 ? 22.516 2.350 -30.676 1.00 81.62 167 GLN A N 1
ATOM 1334 C CA . GLN A 1 167 ? 23.635 1.456 -31.009 1.00 81.62 167 GLN A CA 1
ATOM 1335 C C . GLN A 1 167 ? 23.335 0.580 -32.234 1.00 81.62 167 GLN A C 1
ATOM 1337 O O . GLN A 1 167 ? 24.161 0.513 -33.139 1.00 81.62 167 GLN A O 1
ATOM 1342 N N . GLU A 1 168 ? 22.146 -0.025 -32.306 1.00 85.94 168 GLU A N 1
ATOM 1343 C CA . GLU A 1 168 ? 21.710 -0.825 -33.461 1.00 85.94 168 GLU A CA 1
ATOM 1344 C C . GLU A 1 168 ? 21.715 0.006 -34.757 1.00 85.94 168 GLU A C 1
ATOM 1346 O O . GLU A 1 168 ? 22.192 -0.452 -35.794 1.00 85.94 168 GLU A O 1
ATOM 1351 N N . LEU A 1 169 ? 21.246 1.259 -34.701 1.00 89.44 169 LEU A N 1
ATOM 1352 C CA . LEU A 1 169 ? 21.274 2.172 -35.847 1.00 89.44 169 LEU A CA 1
ATOM 1353 C C . LEU A 1 169 ? 22.706 2.514 -36.292 1.00 89.44 169 LEU A C 1
ATOM 1355 O O . LEU A 1 169 ? 22.971 2.537 -37.494 1.00 89.44 169 LEU A O 1
ATOM 1359 N N . GLN A 1 170 ? 23.629 2.751 -35.353 1.00 88.75 170 GLN A N 1
ATOM 1360 C CA . GLN A 1 170 ? 25.041 3.004 -35.669 1.00 88.75 170 GLN A CA 1
ATOM 1361 C C . GLN A 1 170 ? 25.715 1.787 -36.313 1.00 88.75 170 GLN A C 1
ATOM 1363 O O . GLN A 1 170 ? 26.474 1.941 -37.267 1.00 88.75 170 GLN A O 1
ATOM 1368 N N . GLU A 1 171 ? 25.434 0.577 -35.827 1.00 89.38 171 GLU A N 1
ATOM 1369 C CA . GLU A 1 171 ? 25.967 -0.656 -36.418 1.00 89.38 171 GLU A CA 1
ATOM 1370 C C . GLU A 1 171 ? 25.480 -0.846 -37.864 1.00 89.38 171 GLU A C 1
ATOM 1372 O O . GLU A 1 171 ? 26.287 -1.151 -38.742 1.00 89.38 171 GLU A O 1
ATOM 1377 N N . ILE A 1 172 ? 24.199 -0.574 -38.142 1.00 92.00 172 ILE A N 1
ATOM 1378 C CA . ILE A 1 172 ? 23.640 -0.624 -39.504 1.00 92.00 172 ILE A CA 1
ATOM 1379 C C . ILE A 1 172 ? 24.302 0.417 -40.421 1.00 92.00 172 ILE A C 1
ATOM 1381 O O . ILE A 1 172 ? 24.646 0.095 -41.558 1.00 92.00 172 ILE A O 1
ATOM 1385 N N . GLN A 1 173 ? 24.509 1.650 -39.944 1.00 91.69 173 GLN A N 1
ATOM 1386 C CA . GLN A 1 173 ? 25.178 2.702 -40.723 1.00 91.69 173 GLN A CA 1
ATOM 1387 C C . GLN A 1 173 ? 26.625 2.331 -41.063 1.00 91.69 173 GLN A C 1
ATOM 1389 O O . GLN A 1 173 ? 27.024 2.437 -42.221 1.00 91.69 173 GLN A O 1
ATOM 1394 N N . ASN A 1 174 ? 27.383 1.825 -40.088 1.00 91.44 174 ASN A N 1
ATOM 1395 C CA . ASN A 1 174 ? 28.767 1.401 -40.296 1.00 91.44 174 ASN A CA 1
ATOM 1396 C C . ASN A 1 174 ? 28.876 0.252 -41.315 1.00 91.44 174 ASN A C 1
ATOM 1398 O O . ASN A 1 174 ? 29.794 0.238 -42.135 1.00 91.44 174 ASN A O 1
ATOM 1402 N N . LEU A 1 175 ? 27.940 -0.706 -41.288 1.00 92.38 175 LEU A N 1
ATOM 1403 C CA . LEU A 1 175 ? 27.884 -1.795 -42.271 1.00 92.38 175 LEU A CA 1
ATOM 1404 C C . LEU A 1 175 ? 27.572 -1.273 -43.680 1.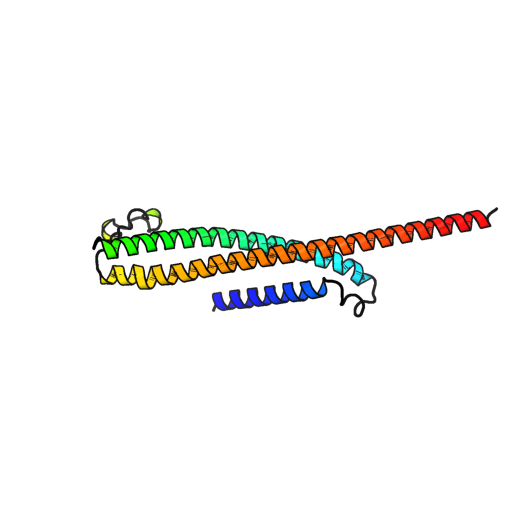00 92.38 175 LEU A C 1
ATOM 1406 O O . LEU A 1 175 ? 28.246 -1.661 -44.632 1.00 92.38 175 LEU A O 1
ATOM 1410 N N . ALA A 1 176 ? 26.610 -0.356 -43.809 1.00 91.06 176 ALA A N 1
ATOM 1411 C CA . ALA A 1 176 ? 26.266 0.255 -45.092 1.00 91.06 176 ALA A CA 1
ATOM 1412 C C . ALA A 1 176 ? 27.432 1.074 -45.681 1.00 91.06 176 ALA A C 1
ATOM 1414 O O . ALA A 1 176 ? 27.693 1.011 -46.884 1.00 91.06 176 ALA A O 1
ATOM 1415 N N . GLU A 1 177 ? 28.171 1.814 -44.847 1.00 91.12 177 GLU A N 1
ATOM 1416 C CA . GLU A 1 177 ? 29.383 2.526 -45.271 1.00 91.12 177 GLU A CA 1
ATOM 1417 C C . GLU A 1 177 ? 30.488 1.564 -45.724 1.00 91.12 177 GLU A C 1
ATOM 1419 O O . GLU A 1 177 ? 31.125 1.796 -46.754 1.00 91.12 177 GLU A O 1
ATOM 1424 N N . TYR A 1 178 ? 30.692 0.461 -44.998 1.00 90.56 178 TYR A N 1
ATOM 1425 C CA . TYR A 1 178 ? 31.662 -0.568 -45.370 1.00 90.56 178 TYR A CA 1
ATOM 1426 C C . TYR A 1 178 ? 31.333 -1.212 -46.726 1.00 90.56 178 TYR A C 1
ATOM 1428 O O . TYR A 1 178 ? 32.216 -1.340 -47.576 1.00 90.56 178 TYR A O 1
ATOM 1436 N N . GLU A 1 179 ? 30.066 -1.563 -46.969 1.00 88.50 179 GLU A N 1
ATOM 1437 C CA . GLU A 1 179 ? 29.614 -2.104 -48.258 1.00 88.50 179 GLU A CA 1
ATOM 1438 C C . GLU A 1 179 ? 29.801 -1.108 -49.408 1.00 88.50 179 GLU A C 1
ATOM 1440 O O . GLU A 1 179 ? 30.283 -1.483 -50.480 1.00 88.50 179 GLU A O 1
ATOM 1445 N N . ASN A 1 180 ? 29.476 0.169 -49.189 1.00 86.31 180 ASN A N 1
ATOM 1446 C CA . ASN A 1 180 ? 29.633 1.213 -50.201 1.00 86.31 180 ASN A CA 1
ATOM 1447 C C . ASN A 1 180 ? 31.111 1.431 -50.570 1.00 86.31 180 ASN A C 1
ATOM 1449 O O . ASN A 1 180 ? 31.460 1.491 -51.751 1.00 86.31 180 ASN A O 1
ATOM 1453 N N . ASN A 1 181 ? 32.000 1.464 -49.572 1.00 83.31 181 ASN A N 1
ATOM 1454 C CA . ASN A 1 181 ? 33.443 1.567 -49.798 1.00 83.31 181 ASN A CA 1
ATOM 1455 C C . ASN A 1 181 ? 33.976 0.360 -50.587 1.00 83.31 181 ASN A C 1
ATOM 1457 O O . ASN A 1 181 ? 34.671 0.536 -51.585 1.00 83.31 181 ASN A O 1
ATOM 1461 N N . MET A 1 182 ? 33.562 -0.858 -50.226 1.00 78.94 182 MET A N 1
ATOM 1462 C CA . MET A 1 182 ? 33.972 -2.075 -50.934 1.00 78.94 182 MET A CA 1
ATOM 1463 C C . MET A 1 182 ? 33.434 -2.144 -52.375 1.00 78.94 182 MET A C 1
ATOM 1465 O O . MET A 1 182 ? 34.049 -2.760 -53.248 1.00 78.94 182 MET A O 1
ATOM 1469 N N . SER A 1 183 ? 32.274 -1.536 -52.644 1.00 77.56 183 SER A N 1
ATOM 1470 C CA . SER A 1 183 ? 31.756 -1.392 -54.007 1.00 77.56 183 SER A CA 1
ATOM 1471 C C . SER A 1 183 ? 32.574 -0.390 -54.816 1.00 77.56 183 SER A C 1
ATOM 1473 O O . SER A 1 183 ? 32.778 -0.610 -56.006 1.00 77.56 183 SER A O 1
ATOM 1475 N N . LYS A 1 184 ? 33.033 0.701 -54.197 1.00 76.94 184 LYS A N 1
ATOM 1476 C CA . LYS A 1 184 ? 33.817 1.742 -54.867 1.00 76.94 184 LYS A CA 1
ATOM 1477 C C . LYS A 1 184 ? 35.208 1.254 -55.274 1.00 76.94 184 LYS A C 1
ATOM 1479 O O . LYS A 1 184 ? 35.660 1.609 -56.351 1.00 76.94 184 LYS A O 1
ATOM 1484 N N . ASP A 1 185 ? 35.824 0.386 -54.475 1.00 70.75 185 ASP A N 1
ATOM 1485 C CA . ASP A 1 185 ? 37.124 -0.231 -54.788 1.00 70.75 185 ASP A CA 1
ATOM 1486 C C . ASP A 1 185 ? 37.054 -1.281 -55.916 1.00 70.75 185 ASP A C 1
ATOM 1488 O O . ASP A 1 185 ? 38.082 -1.774 -56.382 1.00 70.75 185 ASP A O 1
ATOM 1492 N N . ARG A 1 186 ? 35.844 -1.659 -56.352 1.00 65.81 186 ARG A N 1
ATOM 1493 C CA . ARG A 1 186 ? 35.619 -2.674 -57.391 1.00 65.81 186 ARG A CA 1
ATOM 1494 C C . ARG A 1 186 ? 35.483 -2.093 -58.809 1.00 65.81 186 ARG A C 1
ATOM 1496 O O . ARG A 1 186 ? 35.333 -2.882 -59.743 1.00 65.81 186 ARG A O 1
ATOM 1503 N N . PHE A 1 187 ? 35.512 -0.766 -58.958 1.00 53.66 187 PHE A N 1
ATOM 1504 C CA . PHE A 1 187 ? 35.406 -0.039 -60.230 1.00 53.66 187 PHE A CA 1
ATOM 1505 C C . PHE A 1 187 ? 36.658 0.784 -60.529 1.00 53.66 187 PHE A C 1
ATOM 1507 O O . PHE A 1 187 ? 37.223 1.373 -59.582 1.00 53.66 187 PHE A O 1
#

InterPro domains:
  IPR001614 Myelin proteolipid protein PLP [PF01275] (1-165)
  IPR001614 Myelin proteolipid pr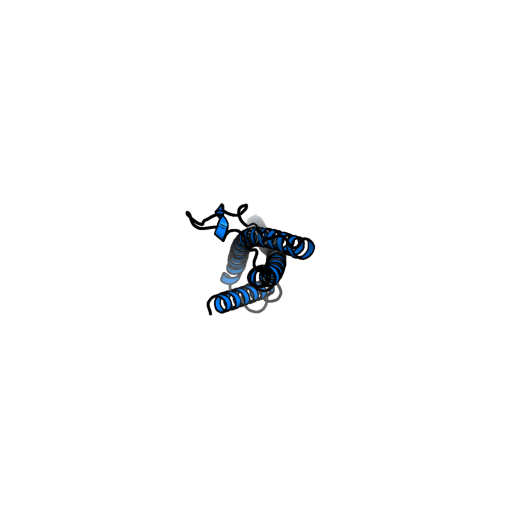otein PLP [PR00214] (49-75)
  IPR001614 Myelin proteolipid protein PLP [PR00214] (131-160)
  IPR001614 Myelin proteolipid protein PLP [PTHR11683] (1-183)

Sequence (187 aa):
MIFVGIAATMGALALLILFVGFLATGSTRYKVYREWRSRVGGRITCAVLMCLTYLLNFIWILILCFLCVITFVYTMFWNMCASVEKSNTCIDLNQFHFMFPAGTKQEDMRICEKYEIKAFCKDGVENSEVMFILATLSSLLVIMSLVHYLMCLSANYAHIRDHEKFQELQEIQNLAEYENNMSKDRF

Secondary structure (DSSP, 8-state):
-HHHHHHHHHHHHHHHHHHHHHHHSSSTHHHH--STHHHHHHHHHHHHHHHHHHHHHHHHHHHHHHHHHHHHHHHHHHHHHHHHHHHTPPEE-GGGGGGSPTT--TTTTEE--HHHHHIIIIIIIIHHHHHHHHHHHHHHHHHHHHHHHHHHHHHHHHHHHHHHHHHHHHHHHHHHHHHHHHHHTT-

Organism: Megaselia scalaris (NCBI:txid36166)